Protein AF-A0A2K9P3V1-F1 (afdb_monomer_lite)

pLDDT: mean 85.88, std 11.38, range [47.0, 98.69]

Radius of gyration: 31.79 Å; chains: 1; bounding box: 67×39×93 Å

Foldseek 3Di:
DAAQEEEEELFFAVAAPRQADDAPNDTWLQLSVLLSVLLQVLQQPDADPDAPPHGGYHYDYLAPDSNDDQDNDPVSSLVSSLVVQQFFDQPPNDGAFRAEYEAETQAADPDDLADPWKAKAKEWEQDDAPPDPSLLQQLLQQLLRVLLRVLLCVQAPGHATLQRYAYDHPFSYDRPCRYRYYMYMNGMHCRYPVSVVQSVDSVSSSSSSSSSSVSVSVSVSVVSVVVVRPPVSSDRDHSVNSVVVVVVVVVVVVVVVVVVVVVVVPFDFQFDPDPPPDQLQVQLVVVCVVVVVQDQPPDPPSTRRDTPVNSVVSLVCVVVQVVHPPRDHSVRDDDD

Secondary structure (DSSP, 8-state):
-EEEEEEEEE-S-SSGGG---EETTEEHHHHHHHHHHHHHHHHHT-B-SS-SSEEEEEEEES-SSTT--S-SSHHHHHHHHHHHHTPPEEETTEEE-EEEEEEEE---STTSS--S--SEEEEEE----TTS-HHHHHHHHHHHHHHHHHHHHHHSS-PEEEEEEEEES-SS--SSS-EEEEEEEE---TTSHHHHHHHHSHHHHHHHHHHHHHHHHHHHHTTGGGS---HHHHSPP-HHHHHHHHHHHHHHHHHHHHHHHHHHHHS-EE-SSSTTS-GGGHHHHHHHHHTTSSPPPSSTT----EEHHHHHHHHHHHHTTTT-TTS--TTT----

Structure (mmCIF, N/CA/C/O backbone):
data_AF-A0A2K9P3V1-F1
#
_entry.id   AF-A0A2K9P3V1-F1
#
loop_
_atom_site.group_PDB
_atom_site.id
_atom_site.type_symbol
_atom_site.label_atom_id
_atom_site.label_alt_id
_atom_site.label_comp_id
_atom_site.label_asym_id
_atom_site.label_entity_id
_atom_site.label_seq_id
_atom_site.pdbx_PDB_ins_code
_atom_site.Cartn_x
_atom_site.Cartn_y
_atom_site.Cartn_z
_atom_site.occupancy
_atom_site.B_iso_or_equiv
_atom_site.auth_seq_id
_atom_site.auth_comp_id
_atom_site.auth_asym_id
_atom_site.auth_atom_id
_atom_site.pdbx_PDB_model_num
ATOM 1 N N . MET A 1 1 ? -29.050 -0.558 10.052 1.00 66.50 1 MET A N 1
ATOM 2 C CA . MET A 1 1 ? -27.667 -0.725 9.565 1.00 66.50 1 MET A CA 1
ATOM 3 C C . MET A 1 1 ? -26.756 -0.172 10.636 1.00 66.50 1 MET A C 1
ATOM 5 O O . MET A 1 1 ? -27.120 0.833 11.237 1.00 66.50 1 MET A O 1
ATOM 9 N N . SER A 1 2 ? -25.680 -0.881 10.955 1.00 81.12 2 SER A N 1
ATOM 10 C CA . SER A 1 2 ? -24.746 -0.494 12.016 1.00 81.12 2 SER A CA 1
ATOM 11 C C . SER A 1 2 ? -23.691 0.485 11.500 1.00 81.12 2 SER A C 1
ATOM 13 O O . SER A 1 2 ? -23.526 0.668 10.295 1.00 81.12 2 SER A O 1
ATOM 15 N N . VAL A 1 3 ? -22.947 1.095 12.414 1.00 85.69 3 VAL A N 1
ATOM 16 C CA . VAL A 1 3 ? -21.778 1.920 12.091 1.00 85.69 3 VAL A CA 1
ATOM 17 C C . VAL A 1 3 ? -20.529 1.035 12.094 1.00 85.69 3 VAL A C 1
ATOM 19 O O . VAL A 1 3 ? -20.372 0.187 12.974 1.00 85.69 3 VAL A O 1
ATOM 22 N N . CYS A 1 4 ? -19.654 1.188 11.098 1.00 87.31 4 CYS A N 1
ATOM 23 C CA . CYS A 1 4 ? -18.364 0.501 11.071 1.00 87.31 4 CYS A CA 1
ATOM 24 C C . CYS A 1 4 ? -17.321 1.335 11.822 1.00 87.31 4 CYS A C 1
ATOM 26 O O . CYS A 1 4 ? -16.846 2.349 11.312 1.00 87.31 4 CYS A O 1
ATOM 28 N N . ARG A 1 5 ? -16.947 0.902 13.029 1.00 88.38 5 ARG A N 1
ATOM 29 C CA . ARG A 1 5 ? -16.002 1.637 13.882 1.00 88.38 5 ARG A CA 1
ATOM 30 C C . ARG A 1 5 ? -14.553 1.266 13.585 1.00 88.38 5 ARG A C 1
ATOM 32 O O . ARG A 1 5 ? -14.208 0.081 13.586 1.00 88.38 5 ARG A O 1
ATOM 39 N N . VAL A 1 6 ? -13.701 2.265 13.368 1.00 91.19 6 VAL A N 1
ATOM 40 C CA . VAL A 1 6 ? -12.286 2.073 13.005 1.00 91.19 6 VAL A CA 1
ATOM 41 C C . VAL A 1 6 ? -11.389 2.829 13.977 1.00 91.19 6 VAL A C 1
ATOM 43 O O . VAL A 1 6 ? -11.465 4.051 14.081 1.00 91.19 6 VAL A O 1
ATOM 46 N N . TYR A 1 7 ? -10.510 2.108 14.666 1.00 91.75 7 TYR A N 1
ATOM 47 C CA . TYR A 1 7 ? -9.455 2.704 15.477 1.00 91.75 7 TYR A CA 1
ATOM 48 C C . TYR A 1 7 ? -8.215 2.923 14.612 1.00 91.75 7 TYR A C 1
ATOM 50 O O . TYR A 1 7 ? -7.615 1.964 14.125 1.00 91.75 7 TYR A O 1
ATOM 58 N N . ILE A 1 8 ? -7.834 4.179 14.408 1.00 94.81 8 ILE A N 1
ATOM 59 C CA . ILE A 1 8 ? -6.711 4.575 13.564 1.00 94.81 8 ILE A CA 1
ATOM 60 C C . ILE A 1 8 ? -5.580 5.059 14.468 1.00 94.81 8 ILE A C 1
ATOM 62 O O . ILE A 1 8 ? -5.691 6.075 15.151 1.00 94.81 8 ILE A O 1
ATOM 66 N N . ASP A 1 9 ? -4.465 4.343 14.461 1.00 94.00 9 ASP A N 1
ATOM 67 C CA . ASP A 1 9 ? -3.297 4.635 15.281 1.00 94.00 9 ASP A CA 1
ATOM 68 C C . ASP A 1 9 ? -2.173 5.242 14.430 1.00 94.00 9 ASP A C 1
ATOM 70 O O . ASP A 1 9 ? -1.386 4.506 13.823 1.00 94.00 9 ASP A O 1
ATOM 74 N N . PRO A 1 10 ? -2.058 6.583 14.357 1.00 95.75 10 PRO A N 1
ATOM 75 C CA . PRO A 1 10 ? -0.865 7.211 13.817 1.00 95.75 10 PRO A CA 1
ATOM 76 C C . PRO A 1 10 ? 0.321 6.894 14.727 1.00 95.75 10 PRO A C 1
ATOM 78 O O . PRO A 1 10 ? 0.503 7.536 15.774 1.00 95.75 10 PRO A O 1
ATOM 81 N N . LEU A 1 11 ? 1.128 5.915 14.310 1.00 93.31 11 LEU A N 1
ATOM 82 C CA . LEU A 1 11 ? 2.229 5.370 15.095 1.00 93.31 11 LEU A CA 1
ATOM 83 C C . LEU A 1 11 ? 3.222 6.470 15.470 1.00 93.31 11 LEU A C 1
ATOM 85 O O . LEU A 1 11 ? 3.364 7.464 14.748 1.00 93.31 11 LEU A O 1
ATOM 89 N N . ARG A 1 12 ? 3.941 6.240 16.574 1.00 93.06 12 ARG A N 1
ATOM 90 C CA . ARG A 1 12 ? 4.840 7.204 17.234 1.00 93.06 12 ARG A CA 1
ATOM 91 C C . ARG A 1 12 ? 4.102 8.353 17.920 1.00 93.06 12 ARG A C 1
ATOM 93 O O . ARG A 1 12 ? 2.956 8.678 17.604 1.00 93.06 12 ARG A O 1
ATOM 100 N N . ASP A 1 13 ? 4.765 8.944 18.902 1.00 94.81 13 ASP A N 1
ATOM 101 C CA . ASP A 1 13 ? 4.329 10.165 19.581 1.00 94.81 13 ASP A CA 1
ATOM 102 C C . ASP A 1 13 ? 4.964 11.398 18.951 1.00 94.81 13 ASP A C 1
ATOM 104 O O . ASP A 1 13 ? 5.930 11.299 18.195 1.00 94.81 13 ASP A O 1
ATOM 108 N N . TYR A 1 14 ? 4.438 12.576 19.279 1.00 95.56 14 TYR A N 1
ATOM 109 C CA . TYR A 1 14 ? 5.081 13.822 18.884 1.00 95.56 14 TYR A CA 1
ATOM 110 C C . TYR A 1 14 ? 6.487 13.978 19.493 1.00 95.56 14 TYR A C 1
ATOM 112 O O . TYR A 1 14 ? 7.423 14.385 18.795 1.00 95.56 14 TYR A O 1
ATOM 120 N N . SER A 1 15 ? 6.624 13.640 20.780 1.00 94.00 15 SER A N 1
ATOM 121 C CA . SER A 1 15 ? 7.844 13.747 21.592 1.00 94.00 15 SER A CA 1
ATOM 122 C C . SER A 1 15 ? 8.133 12.472 22.399 1.00 94.00 15 SER A C 1
ATOM 124 O O . SER A 1 15 ? 7.418 11.476 22.305 1.00 94.00 15 SER A O 1
ATOM 126 N N . GLY A 1 16 ? 9.220 12.502 23.174 1.00 92.50 16 GLY A N 1
ATOM 127 C CA . GLY A 1 16 ? 9.628 11.417 24.061 1.00 92.50 16 GLY A CA 1
ATOM 128 C C . GLY A 1 16 ? 10.351 10.268 23.372 1.00 92.50 16 GLY A C 1
ATOM 129 O O . GLY A 1 16 ? 10.777 10.354 22.218 1.00 92.50 16 GLY A O 1
ATOM 130 N N . ASN A 1 17 ? 10.493 9.158 24.093 1.00 91.88 17 ASN A N 1
ATOM 131 C CA . ASN A 1 17 ? 11.255 7.997 23.622 1.00 91.88 17 ASN A CA 1
ATOM 132 C C . ASN A 1 17 ? 10.563 7.234 22.480 1.00 91.88 17 ASN A C 1
ATOM 134 O O . ASN A 1 17 ? 11.157 6.336 21.889 1.00 91.88 17 ASN A O 1
ATOM 138 N N . ASN A 1 18 ? 9.321 7.598 22.154 1.00 90.12 18 ASN A N 1
ATOM 139 C CA . ASN A 1 18 ? 8.554 7.054 21.039 1.00 90.12 18 ASN A CA 1
ATOM 140 C C . ASN A 1 18 ? 8.400 8.059 19.880 1.00 90.12 18 ASN A C 1
ATOM 142 O O . ASN A 1 18 ? 7.526 7.878 19.037 1.00 90.12 18 ASN A O 1
ATOM 146 N N . ALA A 1 19 ? 9.233 9.106 19.807 1.00 86.62 19 ALA A N 1
ATOM 147 C CA . ALA A 1 19 ? 9.143 10.168 18.796 1.00 86.62 19 ALA A CA 1
ATOM 148 C C . ALA A 1 19 ? 9.551 9.765 17.360 1.00 86.62 19 ALA A C 1
ATOM 150 O O . ALA A 1 19 ? 9.746 10.634 16.518 1.00 86.62 19 ALA A O 1
ATOM 151 N N . GLY A 1 20 ? 9.672 8.470 17.054 1.00 90.00 20 GLY A N 1
ATOM 152 C CA . GLY A 1 20 ? 10.002 7.981 15.713 1.00 90.00 20 GLY A CA 1
ATOM 153 C C . GLY A 1 20 ? 11.344 8.476 15.170 1.00 90.00 20 GLY A C 1
ATOM 154 O O . GLY A 1 20 ? 12.148 9.095 15.869 1.00 90.00 20 GLY A O 1
ATOM 155 N N . ALA A 1 21 ? 11.608 8.172 13.904 1.00 92.31 21 ALA A N 1
ATOM 156 C CA . ALA A 1 21 ? 12.815 8.608 13.217 1.00 92.31 21 ALA A CA 1
ATOM 157 C C . ALA A 1 21 ? 12.582 9.856 12.343 1.00 92.31 21 ALA A C 1
ATOM 159 O O . ALA A 1 21 ? 11.455 10.268 12.069 1.00 92.31 21 ALA A O 1
ATOM 160 N N . SER A 1 22 ? 13.668 10.508 11.926 1.00 93.31 22 SER A N 1
ATOM 161 C CA . SER A 1 22 ? 13.620 11.721 11.103 1.00 93.31 22 SER A CA 1
ATOM 162 C C . SER A 1 22 ? 14.718 11.704 10.048 1.00 93.31 22 SER A C 1
ATOM 164 O O . SER A 1 22 ? 15.893 11.569 10.380 1.00 93.31 22 SER A O 1
ATOM 166 N N . TYR A 1 23 ? 14.337 11.871 8.783 1.00 93.31 23 TYR A N 1
ATOM 167 C CA . TYR A 1 23 ? 15.241 11.827 7.631 1.00 93.31 23 TYR A CA 1
ATOM 168 C C . TYR A 1 23 ? 14.786 12.814 6.564 1.00 93.31 23 TYR A C 1
ATOM 170 O O . TYR A 1 23 ? 13.593 13.013 6.376 1.00 93.31 23 TYR A O 1
ATOM 178 N N . PHE A 1 24 ? 15.727 13.445 5.857 1.00 91.94 24 PHE A N 1
ATOM 179 C CA . PHE A 1 24 ? 15.428 14.393 4.770 1.00 91.94 24 PHE A CA 1
ATOM 180 C C . PHE A 1 24 ? 14.434 15.516 5.147 1.00 91.94 24 PHE A C 1
ATOM 182 O O . PHE A 1 24 ? 13.688 15.998 4.302 1.00 91.94 24 PHE A O 1
ATOM 189 N N . GLY A 1 25 ? 14.396 15.926 6.422 1.00 88.06 25 GLY A N 1
ATOM 190 C CA . GLY A 1 25 ? 13.432 16.917 6.924 1.00 88.06 25 GLY A CA 1
ATOM 191 C C . GLY A 1 25 ? 12.007 16.383 7.135 1.00 88.06 25 GLY A C 1
ATOM 192 O O . GLY A 1 25 ? 11.118 17.148 7.496 1.00 88.06 25 GLY A O 1
ATOM 193 N N . VAL A 1 26 ? 11.794 15.080 6.948 1.00 92.00 26 VAL A N 1
ATOM 194 C CA . VAL A 1 26 ? 10.543 14.361 7.195 1.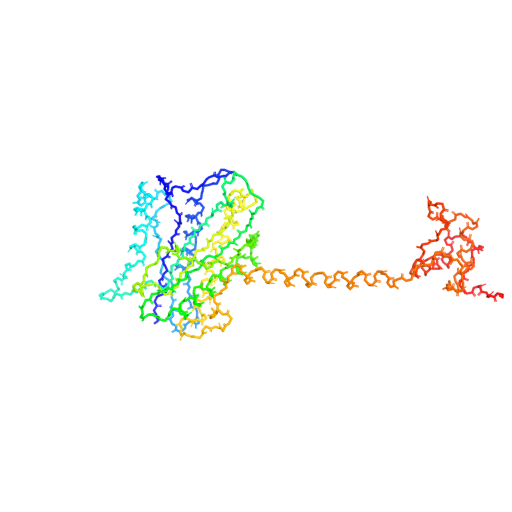00 92.00 26 VAL A CA 1
ATOM 195 C C . VAL A 1 26 ? 10.630 13.655 8.546 1.00 92.00 26 VAL A C 1
ATOM 197 O O . VAL A 1 26 ? 11.579 12.913 8.803 1.00 92.00 26 VAL A O 1
ATOM 200 N N . ARG A 1 27 ? 9.634 13.877 9.408 1.00 94.75 27 ARG A N 1
ATOM 201 C CA . ARG A 1 27 ? 9.516 13.229 10.721 1.00 94.75 27 ARG A CA 1
ATOM 202 C C . ARG A 1 27 ? 8.464 12.122 10.662 1.00 94.75 27 ARG A C 1
ATOM 204 O O . ARG A 1 27 ? 7.346 12.381 10.215 1.00 94.75 27 ARG A O 1
ATOM 211 N N . GLU A 1 28 ? 8.811 10.915 11.105 1.00 95.25 28 GLU A N 1
ATOM 212 C CA . GLU A 1 28 ? 7.939 9.728 11.074 1.00 95.25 28 GLU A CA 1
ATOM 213 C C . GLU A 1 28 ? 6.576 10.012 11.717 1.00 95.25 28 GLU A C 1
ATOM 215 O O . GLU A 1 28 ? 5.528 9.834 11.104 1.00 95.25 28 GLU A O 1
ATOM 220 N N . GLN A 1 29 ? 6.592 10.543 12.937 1.00 95.38 29 GLN A N 1
ATOM 221 C CA . GLN A 1 29 ? 5.404 10.858 13.719 1.00 95.38 29 GLN A CA 1
ATOM 222 C C . GLN A 1 29 ? 4.488 11.895 13.062 1.00 95.38 29 GLN A C 1
ATOM 224 O O . GLN A 1 29 ? 3.277 11.849 13.287 1.00 95.38 29 GLN A O 1
ATOM 229 N N . ASP A 1 30 ? 5.029 12.814 12.259 1.00 96.81 30 ASP A N 1
ATOM 230 C CA . ASP A 1 30 ? 4.220 13.805 11.548 1.00 96.81 30 ASP A CA 1
ATOM 231 C C . ASP A 1 30 ? 3.539 13.165 10.346 1.00 96.81 30 ASP A C 1
ATOM 233 O O . ASP A 1 30 ? 2.335 13.324 10.161 1.00 96.81 30 ASP A O 1
ATOM 237 N N . MET A 1 31 ? 4.299 12.418 9.536 1.00 97.12 31 MET A N 1
ATOM 238 C CA . MET A 1 31 ? 3.758 11.773 8.338 1.00 97.12 31 MET A CA 1
ATOM 239 C C . MET A 1 31 ? 2.691 10.752 8.703 1.00 97.12 31 MET A C 1
ATOM 241 O O . MET A 1 31 ? 1.621 10.750 8.093 1.00 97.12 31 MET A O 1
ATOM 245 N N . ASN A 1 32 ? 2.944 9.958 9.746 1.00 97.38 32 ASN A N 1
ATOM 246 C CA . ASN A 1 32 ? 1.973 9.011 10.277 1.00 97.38 32 ASN A CA 1
ATOM 247 C C . ASN A 1 32 ? 0.676 9.710 10.679 1.00 97.38 32 ASN A C 1
ATOM 249 O O . ASN A 1 32 ? -0.405 9.221 10.364 1.00 97.38 32 ASN A O 1
ATOM 253 N N . TRP A 1 33 ? 0.776 10.870 11.339 1.00 98.00 33 TRP A N 1
ATOM 254 C CA . TRP A 1 33 ? -0.400 11.642 11.722 1.00 98.00 33 TRP A CA 1
ATOM 255 C C . TRP A 1 33 ? -1.140 12.187 10.501 1.00 98.00 33 TRP A C 1
ATOM 257 O O . TRP A 1 33 ? -2.351 12.021 10.416 1.00 98.00 33 TRP A O 1
ATOM 267 N N . PHE A 1 34 ? -0.446 12.812 9.543 1.00 98.25 34 PHE A N 1
ATOM 268 C CA . PHE A 1 34 ? -1.110 13.432 8.389 1.00 98.25 34 PHE A CA 1
ATOM 269 C C . PHE A 1 34 ? -1.854 12.407 7.541 1.00 98.25 34 PHE A C 1
ATOM 271 O O . PHE A 1 34 ? -2.991 12.656 7.145 1.00 98.25 34 PHE A O 1
ATOM 278 N N . VAL A 1 35 ? -1.235 11.250 7.306 1.00 98.62 35 VAL A N 1
ATOM 279 C CA . VAL A 1 35 ? -1.877 10.152 6.581 1.00 98.62 35 VAL A CA 1
ATOM 280 C C . VAL A 1 35 ? -3.070 9.617 7.373 1.00 98.62 35 VAL A C 1
ATOM 282 O O . VAL A 1 35 ? -4.164 9.544 6.826 1.00 98.62 35 VAL A O 1
ATOM 285 N N . ALA A 1 36 ? -2.906 9.312 8.664 1.00 98.50 36 ALA A N 1
ATOM 286 C CA . ALA A 1 36 ? -3.994 8.801 9.500 1.00 98.50 36 ALA A CA 1
ATOM 287 C C . ALA A 1 36 ? -5.184 9.763 9.592 1.00 98.50 36 ALA A C 1
ATOM 289 O O . ALA A 1 36 ? -6.331 9.338 9.480 1.00 98.50 36 ALA A O 1
ATOM 290 N N . LYS A 1 37 ? -4.918 11.060 9.769 1.00 98.56 37 LYS A N 1
ATOM 291 C CA . LYS A 1 37 ? -5.960 12.081 9.865 1.00 98.56 37 LYS A CA 1
ATOM 292 C C . LYS A 1 37 ? -6.739 12.202 8.561 1.00 98.56 37 LYS A C 1
ATOM 294 O O . LYS A 1 37 ? -7.959 12.293 8.595 1.00 98.56 37 LYS A O 1
ATOM 299 N N . ARG A 1 38 ? -6.051 12.134 7.418 1.00 98.50 38 ARG A N 1
ATOM 300 C CA . ARG A 1 38 ? -6.708 12.127 6.110 1.00 98.50 38 ARG A CA 1
ATOM 301 C C . ARG A 1 38 ? -7.540 10.860 5.894 1.00 98.50 38 ARG A C 1
ATOM 303 O O . ARG A 1 38 ? -8.674 10.974 5.451 1.00 98.50 38 ARG A O 1
ATOM 310 N N . VAL A 1 39 ? -7.030 9.679 6.263 1.00 98.69 39 VAL A N 1
ATOM 311 C CA . VAL A 1 39 ? -7.813 8.426 6.230 1.00 98.69 39 VAL A CA 1
ATOM 312 C C . VAL A 1 39 ? -9.083 8.560 7.076 1.00 98.69 39 VAL A C 1
ATOM 314 O O . VAL A 1 39 ? -10.163 8.218 6.604 1.00 98.69 39 VAL A O 1
ATOM 317 N N . SER A 1 40 ? -8.958 9.081 8.301 1.00 98.25 40 SER A N 1
ATOM 318 C CA . SER A 1 40 ? -10.075 9.333 9.221 1.00 98.25 40 SER A CA 1
ATOM 319 C C . SER A 1 40 ? -11.129 10.247 8.591 1.00 98.25 40 SER A C 1
ATOM 321 O O . SER A 1 40 ? -12.281 9.845 8.458 1.00 98.25 40 SER A O 1
ATOM 323 N N . GLU A 1 41 ? -10.719 11.415 8.088 1.00 98.06 41 GLU A N 1
ATOM 324 C CA . GLU A 1 41 ? -11.614 12.370 7.422 1.00 98.06 41 GLU A CA 1
ATOM 325 C C . GLU A 1 41 ? -12.308 11.769 6.190 1.00 98.06 41 GLU A C 1
ATOM 327 O O . GLU A 1 41 ? -13.496 12.011 5.968 1.00 98.06 41 GLU A O 1
ATOM 332 N N . THR A 1 42 ? -11.595 10.990 5.375 1.00 98.25 42 THR A N 1
ATOM 333 C CA . THR A 1 42 ? -12.167 10.369 4.173 1.00 98.25 42 THR A CA 1
ATOM 334 C C . THR A 1 42 ? -13.173 9.270 4.533 1.00 98.25 42 THR A C 1
ATOM 336 O O . THR A 1 42 ? -14.236 9.200 3.915 1.00 98.25 42 THR A O 1
ATOM 339 N N . LEU A 1 43 ? -12.898 8.455 5.556 1.00 97.38 43 LEU A N 1
ATOM 340 C CA . LEU A 1 43 ? -13.825 7.425 6.035 1.00 97.38 43 LEU A CA 1
ATOM 341 C C . LEU A 1 43 ? -15.059 8.019 6.726 1.00 97.38 43 LEU A C 1
ATOM 343 O O . LEU A 1 43 ? -16.168 7.598 6.411 1.00 97.38 43 LEU A O 1
ATOM 347 N N . ASP A 1 44 ? -14.909 9.013 7.604 1.00 95.88 44 ASP A N 1
ATOM 348 C CA . ASP A 1 44 ? -16.044 9.634 8.313 1.00 95.88 44 ASP A CA 1
ATOM 349 C C . ASP A 1 44 ? -17.046 10.300 7.352 1.00 95.88 44 ASP A C 1
ATOM 351 O O . ASP A 1 44 ? -18.239 10.385 7.643 1.00 95.88 44 ASP A O 1
ATOM 355 N N . ASN A 1 45 ? -16.580 10.742 6.180 1.00 95.81 45 ASN A N 1
ATOM 356 C CA . ASN A 1 45 ? -17.430 11.288 5.119 1.00 95.81 45 ASN A CA 1
ATOM 357 C C . ASN A 1 45 ? -17.954 10.221 4.138 1.00 95.81 45 ASN A C 1
ATOM 359 O O . ASN A 1 45 ? -18.735 10.540 3.236 1.00 95.81 45 ASN A O 1
ATOM 363 N N . TYR A 1 46 ? -17.539 8.962 4.280 1.00 94.44 46 TYR A N 1
ATOM 364 C CA . TYR A 1 46 ? -17.946 7.886 3.389 1.00 94.44 46 TYR A CA 1
ATOM 365 C C . TYR A 1 46 ? -19.339 7.362 3.751 1.00 94.44 46 TYR A C 1
ATOM 367 O O . TYR A 1 46 ? -19.638 7.024 4.897 1.00 94.44 46 TYR A O 1
ATOM 375 N N . THR A 1 47 ? -20.191 7.237 2.734 1.00 87.88 47 THR A N 1
ATOM 376 C CA . THR A 1 47 ? -21.530 6.653 2.860 1.00 87.88 47 THR A CA 1
ATOM 377 C C . THR A 1 47 ? -21.606 5.375 2.043 1.00 87.88 47 THR A C 1
ATOM 379 O O . THR A 1 47 ? -21.363 5.383 0.835 1.00 87.88 47 THR A O 1
ATOM 382 N N . PHE A 1 48 ? -21.985 4.275 2.690 1.00 86.62 48 PHE A N 1
ATOM 383 C CA . PHE A 1 48 ? -22.218 3.021 1.987 1.00 86.62 48 PHE A CA 1
ATOM 384 C C . PHE A 1 48 ? -23.528 3.098 1.206 1.00 86.62 48 PHE A C 1
ATOM 386 O O . PHE A 1 48 ? -24.598 3.279 1.782 1.00 86.62 48 PHE A O 1
ATOM 393 N N . MET A 1 49 ? -23.447 2.926 -0.113 1.00 79.00 49 MET A N 1
ATOM 394 C CA . MET A 1 49 ? -24.633 2.962 -0.975 1.00 79.00 49 MET A CA 1
ATOM 395 C C . MET A 1 49 ? -25.330 1.601 -1.078 1.00 79.00 49 MET A C 1
ATOM 397 O O . MET A 1 49 ? -26.546 1.556 -1.244 1.00 79.00 49 MET A O 1
ATOM 401 N N . ASN A 1 50 ? -24.569 0.503 -0.981 1.00 73.44 50 ASN A N 1
ATOM 402 C CA . ASN A 1 50 ? -25.055 -0.852 -1.268 1.00 73.44 50 ASN A CA 1
ATOM 403 C C . ASN A 1 50 ? -24.796 -1.872 -0.143 1.00 73.44 50 ASN A C 1
ATOM 405 O O . ASN A 1 50 ? -25.250 -3.012 -0.256 1.00 73.44 50 ASN A O 1
ATOM 409 N N . SER A 1 51 ? -24.096 -1.491 0.932 1.00 76.75 51 SER A N 1
ATOM 410 C CA . SER A 1 51 ? -23.810 -2.412 2.036 1.00 76.75 51 SER A CA 1
ATOM 411 C C . SER A 1 51 ? -25.094 -2.782 2.775 1.00 76.75 51 SER A C 1
ATOM 413 O O . SER A 1 51 ? -25.906 -1.925 3.121 1.00 76.75 51 SER A O 1
ATOM 415 N N . GLN A 1 52 ? -25.276 -4.075 3.054 1.00 74.38 52 GLN A N 1
ATOM 416 C CA . GLN A 1 52 ? -26.416 -4.558 3.843 1.00 74.38 52 GLN A CA 1
ATOM 417 C C . GLN A 1 52 ? -26.163 -4.511 5.356 1.00 74.38 52 GLN A C 1
ATOM 419 O O . GLN A 1 52 ? -27.096 -4.664 6.147 1.00 74.38 52 GLN A O 1
ATOM 424 N N . LYS A 1 53 ? -24.908 -4.296 5.768 1.00 79.75 53 LYS A N 1
ATOM 425 C CA . LYS A 1 53 ? -24.469 -4.381 7.165 1.00 79.75 53 LYS A CA 1
ATOM 426 C C . LYS A 1 53 ? -24.201 -3.005 7.758 1.00 79.75 53 LYS A C 1
ATOM 428 O O . LYS A 1 53 ? -24.751 -2.680 8.814 1.00 79.75 53 LYS A O 1
ATOM 433 N N . TYR A 1 54 ? -23.425 -2.183 7.055 1.00 85.50 54 TYR A N 1
ATOM 434 C CA . TYR A 1 54 ? -22.975 -0.884 7.546 1.00 85.50 54 TYR A CA 1
ATOM 435 C C . TYR A 1 54 ? -23.544 0.271 6.725 1.00 85.50 54 TYR A C 1
ATOM 437 O O . TYR A 1 54 ? -23.657 0.168 5.512 1.00 85.50 54 TYR A O 1
ATOM 445 N N . SER A 1 55 ? -23.902 1.377 7.378 1.00 87.69 55 SER A N 1
ATOM 446 C CA . SER A 1 55 ? -24.374 2.595 6.691 1.00 87.69 55 SER A CA 1
ATOM 447 C C . SER A 1 55 ? -23.298 3.671 6.559 1.00 87.69 55 SER A C 1
ATOM 449 O O . SER A 1 55 ? -23.313 4.452 5.610 1.00 87.69 55 SER A O 1
ATOM 451 N N . SER A 1 56 ? -22.358 3.710 7.500 1.00 90.94 56 SER A N 1
ATOM 452 C CA . SER A 1 56 ? -21.293 4.710 7.576 1.00 90.94 56 SER A CA 1
ATOM 453 C C . SER A 1 56 ? -20.107 4.175 8.376 1.00 90.94 56 SER A C 1
ATOM 455 O O . SER A 1 56 ? -20.188 3.105 8.995 1.00 90.94 56 SER A O 1
ATOM 457 N N . PHE A 1 57 ? -19.023 4.944 8.384 1.00 92.62 57 PHE A N 1
ATOM 458 C CA . PHE A 1 57 ? -17.919 4.768 9.317 1.00 92.62 57 PHE A CA 1
ATOM 459 C C . PHE A 1 57 ? -18.029 5.717 10.511 1.00 92.62 57 PHE A C 1
ATOM 461 O O . PHE A 1 57 ? -18.711 6.737 10.451 1.00 92.62 57 PHE A O 1
ATOM 468 N N . GLU A 1 58 ? -17.337 5.355 11.586 1.00 91.56 58 GLU A N 1
ATOM 469 C CA . GLU A 1 58 ? -16.996 6.245 12.695 1.00 91.56 58 GLU A CA 1
ATOM 470 C C . GLU A 1 58 ? -15.555 5.940 13.098 1.00 91.56 58 GLU A C 1
ATOM 472 O O . GLU A 1 58 ? -15.224 4.809 13.482 1.00 91.56 58 GLU A O 1
ATOM 477 N N . THR A 1 59 ? -14.673 6.921 12.938 1.00 93.50 59 THR A N 1
ATOM 478 C CA . THR A 1 59 ? -13.243 6.744 13.183 1.00 93.50 59 THR A CA 1
ATOM 479 C C . THR A 1 59 ? -12.810 7.344 14.515 1.00 93.50 59 THR A C 1
ATOM 481 O O . THR A 1 59 ? -13.350 8.338 14.996 1.00 93.50 59 THR A O 1
ATOM 484 N N . HIS A 1 60 ? -11.799 6.731 15.124 1.00 91.69 60 HIS A N 1
ATOM 485 C CA . HIS A 1 60 ? -11.158 7.251 16.323 1.00 91.69 60 HIS A CA 1
ATOM 486 C C . HIS A 1 60 ? -9.648 7.244 16.134 1.00 91.69 60 HIS A C 1
ATOM 488 O O . HIS A 1 60 ? -9.044 6.194 15.920 1.00 91.69 60 HIS A O 1
ATOM 494 N N . LEU A 1 61 ? -9.042 8.426 16.209 1.00 94.19 61 LEU A N 1
ATOM 495 C CA . LEU A 1 61 ? -7.595 8.574 16.164 1.00 94.19 61 LEU A CA 1
ATOM 496 C C . LEU A 1 61 ? -7.003 8.340 17.550 1.00 94.19 61 LEU A C 1
ATOM 498 O O . LEU A 1 61 ? -7.433 8.960 18.519 1.00 94.19 61 LEU A O 1
ATOM 502 N N . SER A 1 62 ? -5.947 7.529 17.626 1.00 92.50 62 SER A N 1
ATOM 503 C CA . SER A 1 62 ? -5.205 7.358 18.876 1.00 92.50 62 SER A CA 1
ATOM 504 C C . SER A 1 62 ? -4.588 8.676 19.346 1.00 92.50 62 SER A C 1
ATOM 506 O O . SER A 1 62 ? -4.440 8.874 20.539 1.00 92.50 62 SER A O 1
ATOM 508 N N . ARG A 1 63 ? -4.249 9.610 18.446 1.00 93.19 63 ARG A N 1
ATOM 509 C CA . ARG A 1 63 ? -3.731 10.947 18.782 1.00 93.19 63 ARG A CA 1
ATOM 510 C C . ARG A 1 63 ? -4.729 12.034 18.407 1.00 93.19 63 ARG A C 1
ATOM 512 O O . ARG A 1 63 ? -5.103 12.145 17.242 1.00 93.19 63 ARG A O 1
ATOM 519 N N . GLU A 1 64 ? -5.070 12.886 19.368 1.00 90.56 64 GLU A N 1
ATOM 520 C CA . GLU A 1 64 ? -6.034 13.979 19.196 1.00 90.56 64 GLU A CA 1
ATOM 521 C C . GLU A 1 64 ? -5.487 15.072 18.265 1.00 90.56 64 GLU A C 1
ATOM 523 O O . GLU A 1 64 ? -6.221 15.630 17.450 1.00 90.56 64 GLU A O 1
ATOM 528 N N . THR A 1 65 ? -4.184 15.362 18.342 1.00 96.06 65 THR A N 1
ATOM 529 C CA . THR A 1 65 ? -3.491 16.287 17.436 1.00 96.06 65 THR A CA 1
ATOM 530 C C . THR A 1 65 ? -2.128 15.741 17.019 1.00 96.06 65 THR A C 1
ATOM 532 O O . THR A 1 65 ? -1.638 14.742 17.557 1.00 96.06 65 THR A O 1
ATOM 535 N N . LYS A 1 66 ? -1.478 16.396 16.046 1.00 95.69 66 LYS A N 1
ATOM 536 C CA . LYS A 1 66 ? -0.126 15.999 15.625 1.00 95.69 66 LYS A CA 1
ATOM 537 C C . LYS A 1 66 ? 0.900 16.175 16.745 1.00 95.69 66 LYS A C 1
ATOM 539 O O . LYS A 1 66 ? 1.895 15.459 16.753 1.00 95.69 66 LYS A O 1
ATOM 544 N N . GLU A 1 67 ? 0.633 17.079 17.690 1.00 96.81 67 GLU A N 1
ATOM 545 C CA . GLU A 1 67 ? 1.439 17.353 18.883 1.00 96.81 67 GLU A CA 1
ATOM 546 C C . GLU A 1 67 ? 1.131 16.449 20.087 1.00 96.81 67 GLU A C 1
ATOM 548 O O . GLU A 1 67 ? 1.789 16.585 21.119 1.00 96.81 67 GLU A O 1
ATOM 553 N N . THR A 1 68 ? 0.169 15.525 19.991 1.00 96.25 68 THR A N 1
ATOM 554 C CA . THR A 1 68 ? -0.123 14.597 21.090 1.00 96.25 68 THR A CA 1
ATOM 555 C C . THR A 1 68 ? 1.070 13.671 21.361 1.00 96.25 68 THR A C 1
ATOM 557 O O . THR A 1 68 ? 1.550 12.961 20.469 1.00 96.25 68 THR A O 1
ATOM 560 N N . THR A 1 69 ? 1.458 13.602 22.636 1.00 95.56 69 THR A N 1
ATOM 561 C CA . THR A 1 69 ? 2.348 12.584 23.207 1.00 95.56 69 THR A CA 1
ATOM 562 C C . THR A 1 69 ? 1.587 11.818 24.287 1.00 95.56 69 THR A C 1
ATOM 564 O O . THR A 1 69 ? 1.167 12.415 25.278 1.00 95.56 69 THR A O 1
ATOM 567 N N . LYS A 1 70 ? 1.398 10.504 24.111 1.00 93.19 70 LYS A N 1
ATOM 568 C CA . LYS A 1 70 ? 0.690 9.654 25.089 1.00 93.19 70 LYS A CA 1
ATOM 569 C C . LYS A 1 70 ? 1.494 9.439 26.365 1.00 93.19 70 LYS A C 1
ATOM 571 O O . LYS A 1 70 ? 0.930 9.409 27.453 1.00 93.19 70 LYS A O 1
ATOM 576 N N . SER A 1 71 ? 2.805 9.282 26.223 1.00 94.06 71 SER A N 1
ATOM 577 C CA . SER A 1 71 ? 3.755 9.207 27.326 1.00 94.06 71 SER A CA 1
ATOM 578 C C . SER A 1 71 ? 5.156 9.523 26.814 1.00 94.06 71 SER A C 1
ATOM 580 O O . SER A 1 71 ? 5.487 9.218 25.671 1.00 94.06 71 SER A O 1
ATOM 582 N N . GLU A 1 72 ? 5.994 10.098 27.674 1.00 93.75 72 GLU A N 1
ATOM 583 C CA . GLU A 1 72 ? 7.427 10.255 27.397 1.00 93.75 72 GLU A CA 1
ATOM 584 C C . GLU A 1 72 ? 8.162 8.898 27.422 1.00 93.75 72 GLU A C 1
ATOM 586 O O . GLU A 1 72 ? 9.205 8.735 26.783 1.00 93.75 72 GLU A O 1
ATOM 591 N N . ASP A 1 73 ? 7.602 7.903 28.124 1.00 94.06 73 ASP A N 1
ATOM 592 C CA . ASP A 1 73 ? 8.074 6.519 28.109 1.00 94.06 73 ASP A CA 1
ATOM 593 C C . ASP A 1 73 ? 7.463 5.726 26.944 1.00 94.06 73 ASP A C 1
ATOM 595 O O . ASP A 1 73 ? 6.250 5.731 26.720 1.00 94.06 73 ASP A O 1
ATOM 599 N N . MET A 1 74 ? 8.319 4.998 26.223 1.00 88.44 74 MET A N 1
ATOM 600 C CA . MET A 1 74 ? 7.925 4.250 25.030 1.00 88.44 74 MET A CA 1
ATOM 601 C C . MET A 1 74 ? 6.919 3.140 25.344 1.00 88.44 74 MET A C 1
ATOM 603 O O . MET A 1 74 ? 5.928 2.991 24.632 1.00 88.44 74 MET A O 1
ATOM 607 N N . TRP A 1 75 ? 7.158 2.357 26.396 1.00 89.00 75 TRP A N 1
ATOM 608 C CA . TRP A 1 75 ? 6.312 1.210 26.721 1.00 89.00 75 TRP A CA 1
ATOM 609 C C . TRP A 1 75 ? 4.959 1.653 27.254 1.00 89.00 75 TRP A C 1
ATOM 611 O O . TRP A 1 75 ? 3.934 1.085 26.877 1.00 89.00 75 TRP A O 1
ATOM 621 N N . GLU A 1 76 ? 4.945 2.696 28.076 1.00 91.56 76 GLU A N 1
ATOM 622 C CA . GLU A 1 76 ? 3.712 3.276 28.587 1.00 91.56 76 GLU A CA 1
ATOM 623 C C . GLU A 1 76 ? 2.863 3.879 27.464 1.00 91.56 76 GLU A C 1
ATOM 625 O O . GLU A 1 76 ? 1.653 3.666 27.438 1.00 91.56 76 GLU A O 1
ATOM 630 N N . SER A 1 77 ? 3.480 4.559 26.493 1.00 90.00 77 SER A N 1
ATOM 631 C CA . SER A 1 77 ? 2.758 5.074 25.325 1.00 90.00 77 SER A CA 1
ATOM 632 C C . SER A 1 77 ? 2.076 3.954 24.536 1.00 90.00 77 SER A C 1
ATOM 634 O O . SER A 1 77 ? 0.873 4.020 24.266 1.00 90.00 77 SER A O 1
ATOM 636 N N . LEU A 1 78 ? 2.820 2.888 24.218 1.00 85.62 78 LEU A N 1
ATOM 637 C CA . LEU A 1 78 ? 2.276 1.725 23.512 1.00 85.62 78 LEU A CA 1
ATOM 638 C C . LEU A 1 78 ? 1.144 1.062 24.312 1.00 85.62 78 LEU A C 1
ATOM 640 O O . LEU A 1 78 ? 0.114 0.703 23.741 1.00 85.62 78 LEU A O 1
ATOM 644 N N . ARG A 1 79 ? 1.294 0.956 25.639 1.00 85.62 79 ARG A N 1
ATOM 645 C CA . ARG A 1 79 ? 0.273 0.402 26.538 1.00 85.62 79 ARG A CA 1
ATOM 646 C C . ARG A 1 79 ? -1.002 1.245 26.562 1.00 85.62 79 ARG A C 1
ATOM 648 O O . ARG A 1 79 ? -2.094 0.682 26.581 1.00 85.62 79 ARG A O 1
ATOM 655 N N . ILE A 1 80 ? -0.891 2.573 26.571 1.00 88.06 80 ILE A N 1
ATOM 656 C CA . ILE A 1 80 ? -2.054 3.472 26.540 1.00 88.06 80 ILE A CA 1
ATOM 657 C C . ILE A 1 80 ? -2.830 3.285 25.234 1.00 88.06 80 ILE A C 1
ATOM 659 O O . ILE A 1 80 ? -4.039 3.072 25.286 1.00 88.06 80 ILE A O 1
ATOM 663 N N . ARG A 1 81 ? -2.141 3.283 24.087 1.00 85.50 81 ARG A N 1
ATOM 664 C CA . ARG A 1 81 ? -2.765 3.116 22.761 1.00 85.50 81 ARG A CA 1
ATOM 665 C C . ARG A 1 81 ? -3.452 1.762 22.609 1.00 85.50 81 ARG A C 1
ATOM 667 O O . ARG A 1 81 ? -4.550 1.703 22.065 1.00 85.50 81 ARG A O 1
ATOM 674 N N . LEU A 1 82 ? -2.829 0.701 23.123 1.00 81.06 82 LEU A N 1
ATOM 675 C CA . LEU A 1 82 ? -3.429 -0.631 23.199 1.00 81.06 82 LEU A CA 1
ATOM 676 C C . LEU A 1 82 ? -4.701 -0.619 24.058 1.00 81.06 82 LEU A C 1
ATOM 678 O O . LEU A 1 82 ? -5.758 -1.075 23.638 1.00 81.06 82 LEU A O 1
ATOM 682 N N . ASN A 1 83 ? -4.628 -0.049 25.260 1.00 82.25 83 ASN A N 1
ATOM 683 C CA . ASN A 1 83 ? -5.788 0.012 26.145 1.00 82.25 83 ASN A CA 1
ATOM 684 C C . ASN A 1 83 ? -6.934 0.837 25.548 1.00 82.25 83 ASN A C 1
ATOM 686 O O . ASN A 1 83 ? -8.094 0.543 25.815 1.00 82.25 83 ASN A O 1
ATOM 690 N N . GLU A 1 84 ? -6.631 1.893 24.794 1.00 84.12 84 GLU A N 1
ATOM 691 C CA . GLU A 1 84 ? -7.625 2.714 24.099 1.00 84.12 84 GLU A CA 1
ATOM 692 C C . GLU A 1 84 ? -8.299 1.956 22.953 1.00 84.12 84 GLU A C 1
ATOM 694 O O . GLU A 1 84 ? -9.525 2.026 22.839 1.00 84.12 84 GLU A O 1
ATOM 699 N N . SER A 1 85 ? -7.535 1.188 22.171 1.00 79.75 85 SER A N 1
ATOM 700 C CA . SER A 1 85 ? -8.070 0.366 21.079 1.00 79.75 85 SER A CA 1
ATOM 701 C C . SER A 1 85 ? -8.963 -0.780 21.582 1.00 79.75 85 SER A C 1
ATOM 703 O O . SER A 1 85 ? -9.835 -1.254 20.861 1.00 79.75 85 SER A O 1
ATOM 705 N N . GLU A 1 86 ? -8.819 -1.189 22.845 1.00 75.19 86 GLU A N 1
ATOM 706 C CA . GLU A 1 86 ? -9.655 -2.211 23.491 1.00 75.19 86 GLU A CA 1
ATOM 707 C C . GLU A 1 86 ? -10.925 -1.674 24.177 1.00 75.19 86 GLU A C 1
ATOM 709 O O . GLU A 1 86 ? -11.742 -2.463 24.680 1.00 75.19 86 GLU A O 1
ATOM 714 N N . LYS A 1 87 ? -11.110 -0.352 24.272 1.00 72.38 87 LYS A N 1
ATOM 715 C CA . LYS A 1 87 ? -12.313 0.205 24.908 1.00 72.38 87 LYS A CA 1
ATOM 716 C C . LYS A 1 87 ? -13.522 -0.036 24.009 1.00 72.38 87 LYS A C 1
ATOM 718 O O . LYS A 1 87 ? -13.521 0.346 22.847 1.00 72.38 87 LYS A O 1
ATOM 723 N N . LEU A 1 88 ? -14.560 -0.652 24.575 1.00 64.88 88 LEU A N 1
ATOM 724 C CA . LEU A 1 88 ? -15.846 -0.783 23.899 1.00 64.88 88 LEU A CA 1
ATOM 725 C C . LEU A 1 88 ? -16.519 0.588 23.866 1.00 64.88 88 LEU A C 1
ATOM 727 O O . LEU A 1 88 ? -16.516 1.305 24.871 1.00 64.88 88 LEU A O 1
ATOM 731 N N . TRP A 1 89 ? -17.077 0.940 22.717 1.00 66.19 89 TRP A N 1
ATOM 732 C CA . TRP A 1 89 ? -17.846 2.161 22.559 1.00 66.19 89 TRP A CA 1
ATOM 733 C C . TRP A 1 89 ? -19.192 2.008 23.257 1.00 66.19 89 TRP A C 1
ATOM 735 O O . TRP A 1 89 ? -19.868 1.004 23.035 1.00 66.19 89 TRP A O 1
ATOM 745 N N . ASP A 1 90 ? -19.564 2.980 24.087 1.00 65.06 90 ASP A N 1
ATOM 746 C CA . ASP A 1 90 ? -20.873 3.028 24.739 1.00 65.06 90 ASP A CA 1
ATOM 747 C C . ASP A 1 90 ? -21.865 3.763 23.830 1.00 65.06 90 ASP A C 1
ATOM 749 O O . ASP A 1 90 ? -21.866 4.993 23.747 1.00 65.06 90 ASP A O 1
ATOM 753 N N . ASP A 1 91 ? -22.678 2.996 23.109 1.00 64.25 91 ASP A N 1
ATOM 754 C CA . ASP A 1 91 ? -23.719 3.504 22.217 1.00 64.25 91 ASP A CA 1
ATOM 755 C C . ASP A 1 91 ? -25.077 3.458 22.932 1.00 64.25 91 ASP A C 1
ATOM 757 O O . ASP A 1 91 ? -25.891 2.556 22.738 1.00 64.25 91 ASP A O 1
ATOM 761 N N . GLY A 1 92 ? -25.290 4.388 23.867 1.00 63.00 92 GLY A N 1
ATOM 762 C CA . GLY A 1 92 ? -26.545 4.468 24.623 1.00 63.00 92 GLY A CA 1
ATOM 763 C C . GLY A 1 92 ? -26.789 3.290 25.577 1.00 63.00 92 GLY A C 1
ATOM 764 O O . GLY A 1 92 ? -27.943 2.930 25.818 1.00 63.00 92 GLY A O 1
ATOM 765 N N . GLY A 1 93 ? -25.728 2.700 26.132 1.00 60.19 93 GLY A N 1
ATOM 766 C CA . GLY A 1 93 ? -25.754 1.558 27.049 1.00 60.19 93 GLY A CA 1
ATOM 767 C C . GLY A 1 93 ? -25.306 0.235 26.419 1.00 60.19 93 GLY A C 1
ATOM 768 O O . GLY A 1 93 ? -25.099 -0.737 27.152 1.00 60.19 93 GLY A O 1
ATOM 769 N N . GLU A 1 94 ? -25.144 0.174 25.093 1.00 62.56 94 GLU A N 1
ATOM 770 C CA . GLU A 1 94 ? -24.639 -1.001 24.377 1.00 62.56 94 GLU A CA 1
ATOM 771 C C . GLU A 1 94 ? -23.138 -0.860 24.099 1.00 62.56 94 GLU A C 1
ATOM 773 O O . GLU A 1 94 ? -22.688 0.083 23.452 1.00 62.56 94 GLU A O 1
ATOM 778 N N . GLN A 1 95 ? -22.349 -1.813 24.601 1.00 64.44 95 GLN A N 1
ATOM 779 C CA . GLN A 1 95 ? -20.901 -1.825 24.422 1.00 64.44 95 GLN A CA 1
ATOM 780 C C . GLN A 1 95 ? -20.520 -2.520 23.114 1.00 64.44 95 GLN A C 1
ATOM 782 O O . GLN A 1 95 ? -20.641 -3.740 22.999 1.00 64.44 95 GLN A O 1
ATOM 787 N N . THR A 1 96 ? -20.015 -1.759 22.145 1.00 67.25 96 THR A N 1
ATOM 788 C CA . THR A 1 96 ? -19.646 -2.283 20.820 1.00 67.25 96 THR A CA 1
ATOM 789 C C . THR A 1 96 ? -18.132 -2.233 20.571 1.00 67.25 96 THR A C 1
ATOM 791 O O . THR A 1 96 ? -17.479 -1.248 20.923 1.00 67.25 96 THR A O 1
ATOM 794 N N . PRO A 1 97 ? -17.539 -3.297 20.001 1.00 66.25 97 PRO A N 1
ATOM 795 C CA . PRO A 1 97 ? -16.116 -3.339 19.676 1.00 66.25 97 PRO A CA 1
ATOM 796 C C . PRO A 1 97 ? -15.757 -2.448 18.485 1.00 66.25 97 PRO A C 1
ATOM 798 O O . PRO A 1 97 ? -16.593 -2.178 17.619 1.00 66.25 97 PRO A O 1
ATOM 801 N N . TYR A 1 98 ? -14.482 -2.058 18.396 1.00 70.25 98 TYR A N 1
ATOM 802 C CA . TYR A 1 98 ? -13.948 -1.589 17.121 1.00 70.25 98 TYR A CA 1
ATOM 803 C C . TYR A 1 98 ? -13.929 -2.752 16.140 1.00 70.25 98 TYR A C 1
ATOM 805 O O . TYR A 1 98 ? -13.677 -3.906 16.485 1.00 70.25 98 TYR A O 1
ATOM 813 N N . TYR A 1 99 ? -14.180 -2.454 14.881 1.00 77.88 99 TYR A N 1
ATOM 814 C CA . TYR A 1 99 ? -14.174 -3.472 13.851 1.00 77.88 99 TYR A CA 1
ATOM 815 C C . TYR A 1 99 ? -12.784 -3.610 13.220 1.00 77.88 99 TYR A C 1
ATOM 817 O O . TYR A 1 99 ? -12.310 -4.720 12.989 1.00 77.88 99 TYR A O 1
ATOM 825 N N . ILE A 1 100 ? -12.087 -2.491 13.019 1.00 88.25 100 ILE A N 1
ATOM 826 C CA . ILE A 1 100 ? -10.739 -2.460 12.441 1.00 88.25 100 ILE A CA 1
ATOM 827 C C . ILE A 1 100 ? -9.803 -1.678 13.364 1.00 88.25 100 ILE A C 1
ATOM 829 O O . ILE A 1 100 ? -10.130 -0.567 13.778 1.00 88.25 100 ILE A O 1
ATOM 833 N N . TYR A 1 101 ? -8.625 -2.239 13.629 1.00 90.62 101 TYR A N 1
ATOM 834 C CA . TYR A 1 101 ? -7.438 -1.495 14.038 1.00 90.62 101 TYR A CA 1
ATOM 835 C C . TYR A 1 101 ? -6.569 -1.237 12.805 1.00 90.62 101 TYR A C 1
ATOM 837 O O . TYR A 1 101 ? -6.187 -2.177 12.099 1.00 90.62 101 TYR A O 1
ATOM 845 N N . LEU A 1 102 ? -6.240 0.032 12.575 1.00 93.88 102 LEU A N 1
ATOM 846 C CA . LEU A 1 102 ? -5.363 0.489 11.507 1.00 93.88 102 LEU A CA 1
ATOM 847 C C . LEU A 1 102 ? -4.186 1.276 12.089 1.00 93.88 102 LEU A C 1
ATOM 849 O O . LEU A 1 102 ? -4.328 2.445 12.436 1.00 93.88 102 LEU A O 1
ATOM 853 N N . GLY A 1 103 ? -3.006 0.668 12.138 1.00 94.19 103 GLY A N 1
ATOM 854 C CA . GLY A 1 103 ? -1.758 1.384 12.383 1.00 94.19 103 GLY A CA 1
ATOM 855 C C . GLY A 1 103 ? -1.276 2.086 11.114 1.00 94.19 103 GLY A C 1
ATOM 856 O O . GLY A 1 103 ? -1.246 1.482 10.043 1.00 94.19 103 GLY A O 1
ATOM 857 N N . ILE A 1 104 ? -0.851 3.342 11.218 1.00 96.56 104 ILE A N 1
ATOM 858 C CA . ILE A 1 104 ? -0.189 4.062 10.121 1.00 96.56 104 ILE A CA 1
ATOM 859 C C . ILE A 1 104 ? 1.249 4.362 10.531 1.00 96.56 104 ILE A C 1
ATOM 861 O O . ILE A 1 104 ? 1.483 5.081 11.503 1.00 96.56 104 ILE A O 1
ATOM 865 N N . GLY A 1 105 ? 2.205 3.808 9.787 1.00 94.12 105 GLY A N 1
ATOM 866 C CA . GLY A 1 105 ? 3.637 3.967 10.027 1.00 94.12 105 GLY A CA 1
ATOM 867 C C . GLY A 1 105 ? 4.397 4.406 8.780 1.00 94.12 105 GLY A C 1
ATOM 868 O O . GLY A 1 105 ? 3.968 4.159 7.665 1.00 94.12 105 GLY A O 1
ATOM 869 N N . SER A 1 106 ? 5.581 4.980 8.947 1.00 91.50 106 SER A N 1
ATOM 870 C CA . SER A 1 106 ? 6.498 5.293 7.851 1.00 91.50 106 SER A CA 1
ATOM 871 C C . SER A 1 106 ? 7.907 4.906 8.298 1.00 91.50 106 SER A C 1
ATOM 873 O O . SER A 1 106 ? 8.738 5.748 8.626 1.00 91.50 106 SER A O 1
ATOM 875 N N . GLU A 1 107 ? 8.132 3.601 8.448 1.00 85.25 107 GLU A N 1
ATOM 876 C CA . GLU A 1 107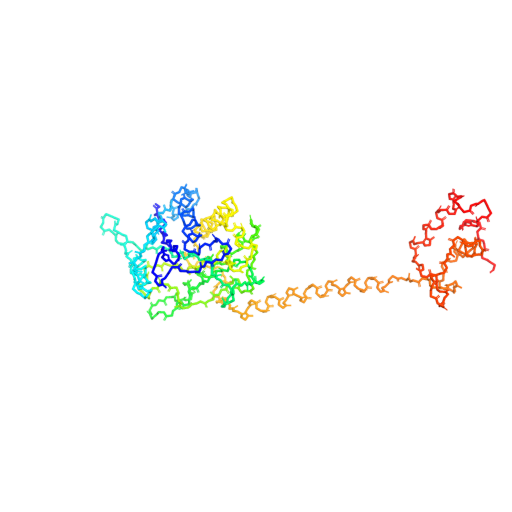 ? 9.317 3.067 9.123 1.00 85.25 107 GLU A CA 1
ATOM 877 C C . GLU A 1 107 ? 10.588 3.220 8.285 1.00 85.25 107 GLU A C 1
ATOM 879 O O . GLU A 1 107 ? 10.575 2.911 7.091 1.00 85.25 107 GLU A O 1
ATOM 884 N N . PRO A 1 108 ? 11.735 3.579 8.884 1.00 88.50 108 PRO A N 1
ATOM 885 C CA . PRO A 1 108 ? 13.005 3.469 8.187 1.00 88.50 108 PRO A CA 1
ATOM 886 C C . PRO A 1 108 ? 13.313 2.010 7.830 1.00 88.50 108 PRO A C 1
ATOM 888 O O . PRO A 1 108 ? 12.955 1.061 8.527 1.00 88.50 108 PRO A O 1
ATOM 891 N N . SER A 1 109 ? 14.013 1.820 6.720 1.00 83.12 109 SER A N 1
ATOM 892 C CA . SER A 1 109 ? 14.564 0.529 6.337 1.00 83.12 109 SER A CA 1
ATOM 893 C C . SER A 1 109 ? 15.907 0.308 7.039 1.00 83.12 109 SER A C 1
ATOM 895 O O . SER A 1 109 ? 16.931 0.851 6.612 1.00 83.12 109 SER A O 1
ATOM 897 N N . GLY A 1 110 ? 15.913 -0.535 8.073 1.00 80.50 110 GLY A N 1
ATOM 898 C CA . GLY A 1 110 ? 17.109 -0.863 8.850 1.00 80.50 110 GLY A CA 1
ATOM 899 C C . GLY A 1 110 ? 17.671 0.329 9.634 1.00 80.50 110 GLY A C 1
ATOM 900 O O . GLY A 1 110 ? 17.036 1.369 9.760 1.00 80.50 110 GLY A O 1
ATOM 901 N N . ASN A 1 111 ? 18.895 0.180 10.144 1.00 77.50 111 ASN A N 1
ATOM 902 C CA . ASN A 1 111 ? 19.505 1.159 11.058 1.00 77.50 111 ASN A CA 1
ATOM 903 C C . ASN A 1 111 ? 20.385 2.202 10.344 1.00 77.50 111 ASN A C 1
ATOM 905 O O . ASN A 1 111 ? 21.168 2.895 10.989 1.00 77.50 111 ASN A O 1
ATOM 909 N N . LYS A 1 112 ? 20.337 2.263 9.007 1.00 81.88 112 LYS A N 1
ATOM 910 C CA . LYS A 1 112 ? 21.170 3.179 8.217 1.00 81.88 112 LYS A CA 1
ATOM 911 C C . LYS A 1 112 ? 20.480 4.527 8.047 1.00 81.88 112 LYS A C 1
ATOM 913 O O . LYS A 1 112 ? 19.260 4.589 7.907 1.00 81.88 112 LYS A O 1
ATOM 918 N N . GLU A 1 113 ? 21.285 5.587 7.965 1.00 84.00 113 GLU A N 1
ATOM 919 C CA . GLU A 1 113 ? 20.784 6.943 7.716 1.00 84.00 113 GLU A CA 1
ATOM 920 C C . GLU A 1 113 ? 20.080 7.090 6.366 1.00 84.00 113 GLU A C 1
ATOM 922 O O . GLU A 1 113 ? 19.173 7.901 6.221 1.00 84.00 113 GLU A O 1
ATOM 927 N N . THR A 1 114 ? 20.483 6.288 5.381 1.00 89.62 114 THR A N 1
ATOM 928 C CA . THR A 1 114 ? 19.839 6.229 4.071 1.00 89.62 114 THR A CA 1
ATOM 929 C C . THR A 1 114 ? 19.674 4.784 3.611 1.00 89.62 114 THR A C 1
ATOM 931 O O . THR A 1 114 ? 20.461 3.902 3.973 1.00 89.62 114 THR A O 1
ATOM 934 N N . SER A 1 115 ? 18.639 4.536 2.810 1.00 91.00 115 SER A N 1
ATOM 935 C CA . SER A 1 115 ? 18.336 3.232 2.226 1.00 91.00 115 SER A CA 1
ATOM 936 C C . SER A 1 115 ? 17.937 3.363 0.760 1.00 91.00 115 SER A C 1
ATOM 938 O O . SER A 1 115 ? 17.260 4.311 0.362 1.00 91.00 115 SER A O 1
ATOM 940 N N . THR A 1 116 ? 18.325 2.380 -0.050 1.00 91.75 116 THR A N 1
ATOM 941 C CA . THR A 1 116 ? 17.785 2.190 -1.404 1.00 91.75 116 THR A CA 1
ATOM 942 C C . THR A 1 116 ? 16.453 1.446 -1.388 1.00 91.75 116 THR A C 1
ATOM 944 O O . THR A 1 116 ? 15.718 1.501 -2.371 1.00 91.75 116 THR A O 1
ATOM 947 N N . GLU A 1 117 ? 16.129 0.766 -0.286 1.00 92.44 117 GLU A N 1
ATOM 948 C CA . GLU A 1 117 ? 14.855 0.076 -0.132 1.00 92.44 117 GLU A CA 1
ATOM 949 C C . GLU A 1 117 ? 13.736 1.084 0.091 1.00 92.44 117 GLU A C 1
ATOM 951 O O . GLU A 1 117 ? 13.888 2.032 0.862 1.00 92.44 117 GLU A O 1
ATOM 956 N N . ARG A 1 118 ? 12.613 0.859 -0.582 1.00 94.12 118 ARG A N 1
ATOM 957 C CA . ARG A 1 118 ? 11.500 1.797 -0.643 1.00 94.12 118 ARG A CA 1
ATOM 958 C C . ARG A 1 118 ? 10.183 1.065 -0.853 1.00 94.12 118 ARG A C 1
ATOM 960 O O . ARG A 1 118 ? 10.209 -0.112 -1.206 1.00 94.12 118 ARG A O 1
ATOM 967 N N . GLY A 1 119 ? 9.078 1.765 -0.673 1.00 95.69 119 GLY A N 1
ATOM 968 C CA . GLY A 1 119 ? 7.733 1.276 -0.914 1.00 95.69 119 GLY A CA 1
ATOM 969 C C . GLY A 1 119 ? 6.914 1.028 0.346 1.00 95.69 119 GLY A C 1
ATOM 970 O O . GLY A 1 119 ? 7.428 1.027 1.470 1.00 95.69 119 GLY A O 1
ATOM 971 N N . ILE A 1 120 ? 5.624 0.800 0.121 1.00 96.25 120 ILE A N 1
ATOM 972 C CA . ILE A 1 120 ? 4.636 0.465 1.140 1.00 96.25 120 ILE A CA 1
ATOM 973 C C . ILE A 1 120 ? 4.714 -1.019 1.515 1.00 96.25 120 ILE A C 1
ATOM 975 O O . ILE A 1 120 ? 4.916 -1.893 0.670 1.00 96.25 120 ILE A O 1
ATOM 979 N N . SER A 1 121 ? 4.516 -1.318 2.793 1.00 94.44 121 SER A N 1
ATOM 980 C CA . SER A 1 121 ? 4.265 -2.677 3.281 1.00 94.44 121 SER A CA 1
ATOM 981 C C . SER A 1 121 ? 3.132 -2.675 4.292 1.00 94.44 121 SER A C 1
ATOM 983 O O . SER A 1 121 ? 3.040 -1.756 5.099 1.00 94.44 121 SER A O 1
ATOM 985 N N . CYS A 1 122 ? 2.319 -3.723 4.306 1.00 94.06 122 CYS A N 1
ATOM 986 C CA . CYS A 1 122 ? 1.290 -3.936 5.309 1.00 94.06 122 CYS A CA 1
ATOM 987 C C . CYS A 1 122 ? 1.679 -5.093 6.230 1.00 94.06 122 CYS A C 1
ATOM 989 O O . CYS A 1 122 ? 2.050 -6.182 5.790 1.00 94.06 122 CYS A O 1
ATOM 991 N N . HIS A 1 123 ? 1.611 -4.858 7.531 1.00 90.44 123 HIS A N 1
ATOM 992 C CA . HIS A 1 123 ? 1.799 -5.882 8.543 1.00 90.44 123 HIS A CA 1
ATOM 993 C C . HIS A 1 123 ? 0.435 -6.264 9.105 1.00 90.44 123 HIS A C 1
ATOM 995 O O . HIS A 1 123 ? -0.380 -5.385 9.368 1.00 90.44 123 HIS A O 1
ATOM 1001 N N . TYR A 1 124 ? 0.178 -7.552 9.287 1.00 88.12 124 TYR A N 1
ATOM 1002 C CA . TYR A 1 124 ? -1.090 -8.042 9.823 1.00 88.12 124 TYR A CA 1
ATOM 1003 C C . TYR A 1 124 ? -0.843 -9.014 10.973 1.00 88.12 124 TYR A C 1
ATOM 1005 O O . TYR A 1 124 ? 0.211 -9.654 11.050 1.00 88.12 124 TYR A O 1
ATOM 1013 N N . GLU A 1 125 ? -1.798 -9.078 11.895 1.00 76.38 125 GLU A N 1
ATOM 1014 C CA . GLU A 1 125 ? -1.618 -9.804 13.150 1.00 76.38 125 GLU A CA 1
ATOM 1015 C C . GLU A 1 125 ? -1.643 -11.325 12.960 1.00 76.38 125 GLU A C 1
ATOM 1017 O O . GLU A 1 125 ? -2.451 -11.871 12.207 1.00 76.38 125 GLU A O 1
ATOM 1022 N N . LYS A 1 126 ? -0.775 -12.014 13.705 1.00 75.69 126 LYS A N 1
ATOM 1023 C CA . LYS A 1 126 ? -0.819 -13.454 13.942 1.00 75.69 126 LYS A CA 1
ATOM 1024 C C . LYS A 1 126 ? -1.487 -13.722 15.274 1.00 75.69 126 LYS A C 1
ATOM 1026 O O . LYS A 1 126 ? -0.816 -14.044 16.263 1.00 75.69 126 LYS A O 1
ATOM 1031 N N . ARG A 1 127 ? -2.813 -13.681 15.279 1.00 73.88 127 ARG A N 1
ATOM 1032 C CA . ARG A 1 127 ? -3.569 -14.027 16.472 1.00 73.88 127 ARG A CA 1
ATOM 1033 C C . ARG A 1 127 ? -3.391 -15.510 16.792 1.00 73.88 127 ARG A C 1
ATOM 1035 O O . ARG A 1 127 ? -3.415 -16.364 15.901 1.00 73.88 127 ARG A O 1
ATOM 1042 N N . ASN A 1 128 ? -3.173 -15.795 18.071 1.00 73.75 128 ASN A N 1
ATOM 1043 C CA . ASN A 1 128 ? -3.105 -17.148 18.614 1.00 73.75 128 ASN A CA 1
ATOM 1044 C C . ASN A 1 128 ? -3.697 -17.182 20.031 1.00 73.75 128 ASN A C 1
ATOM 1046 O O . ASN A 1 128 ? -3.037 -17.594 20.985 1.00 73.75 128 ASN A O 1
ATOM 1050 N N . ALA A 1 129 ? -4.926 -16.690 20.151 1.00 70.44 129 ALA A N 1
ATOM 1051 C CA . ALA A 1 129 ? -5.647 -16.561 21.407 1.00 70.44 129 ALA A CA 1
ATOM 1052 C C . ALA A 1 129 ? -6.513 -17.812 21.669 1.00 70.44 129 ALA A C 1
ATOM 1054 O O . ALA A 1 129 ? -7.230 -18.256 20.762 1.00 70.44 129 ALA A O 1
ATOM 1055 N N . PRO A 1 130 ? -6.477 -18.404 22.876 1.00 68.69 130 PRO A N 1
ATOM 1056 C CA . PRO A 1 130 ? -7.324 -19.543 23.220 1.00 68.69 130 PRO A CA 1
ATOM 1057 C C . PRO A 1 130 ? -8.817 -19.198 23.132 1.00 68.69 130 PRO A C 1
ATOM 1059 O O . PRO A 1 130 ? -9.237 -18.154 23.614 1.00 68.69 130 PRO A O 1
ATOM 1062 N N . GLY A 1 131 ? -9.627 -20.101 22.570 1.00 69.69 131 GLY A N 1
ATOM 1063 C CA . GLY A 1 131 ? -11.092 -19.959 22.540 1.00 69.69 131 GLY A CA 1
ATOM 1064 C C . GLY A 1 131 ? -11.664 -19.143 21.374 1.00 69.69 131 GLY A C 1
ATOM 1065 O O . GLY A 1 131 ? -12.881 -19.065 21.257 1.00 69.69 131 GLY A O 1
ATOM 1066 N N . ILE A 1 132 ? -10.814 -18.614 20.488 1.00 72.75 132 ILE A N 1
ATOM 1067 C CA . ILE A 1 132 ? -11.2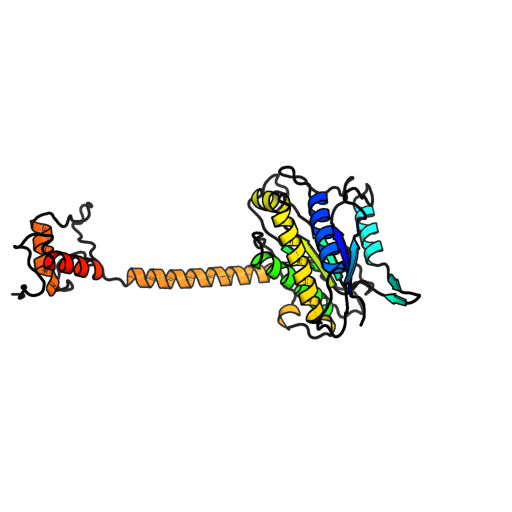07 -17.790 19.333 1.00 72.75 132 ILE A CA 1
ATOM 1068 C C . ILE A 1 132 ? -10.910 -18.529 18.027 1.00 72.75 132 ILE A C 1
ATOM 1070 O O . ILE A 1 132 ? -9.938 -19.283 17.929 1.00 72.75 132 ILE A O 1
ATOM 1074 N N . ASP A 1 133 ? -11.714 -18.267 16.996 1.00 79.38 133 ASP A N 1
ATOM 1075 C CA . ASP A 1 133 ? -11.433 -18.667 15.615 1.00 79.38 133 ASP A CA 1
ATOM 1076 C C . ASP A 1 133 ? -10.271 -17.845 15.022 1.00 79.38 133 ASP A C 1
ATOM 1078 O O . ASP A 1 133 ? -10.456 -16.899 14.260 1.00 79.38 133 ASP A O 1
ATOM 1082 N N . ASN A 1 134 ? -9.042 -18.181 15.415 1.00 79.31 134 ASN A N 1
ATOM 1083 C CA . ASN A 1 134 ? -7.848 -17.458 14.975 1.00 79.31 134 ASN A CA 1
ATOM 1084 C C . ASN A 1 134 ? -7.661 -17.483 13.450 1.00 79.31 134 ASN A C 1
ATOM 1086 O O . ASN A 1 134 ? -7.128 -16.524 12.896 1.00 79.31 134 ASN A O 1
ATOM 1090 N N . ASP A 1 135 ? -8.091 -18.545 12.768 1.00 80.62 135 ASP A N 1
ATOM 1091 C CA . ASP A 1 135 ? -7.858 -18.711 11.333 1.00 80.62 135 ASP A CA 1
ATOM 1092 C C . ASP A 1 135 ? -8.681 -17.710 10.523 1.00 80.62 135 ASP A C 1
ATOM 1094 O O . ASP A 1 135 ? -8.131 -16.979 9.695 1.00 80.62 135 ASP A O 1
ATOM 1098 N N . THR A 1 136 ? -9.977 -17.599 10.815 1.00 80.69 136 THR A N 1
ATOM 1099 C CA . THR A 1 136 ? -10.865 -16.622 10.168 1.00 80.69 136 THR A CA 1
ATOM 1100 C C . THR A 1 136 ? -10.394 -15.186 10.407 1.00 80.69 136 THR A C 1
ATOM 1102 O O . THR A 1 136 ? -10.360 -14.356 9.499 1.00 80.69 136 THR A O 1
ATOM 1105 N N . TRP A 1 137 ? -9.948 -14.906 11.623 1.00 80.62 137 TRP A N 1
ATOM 1106 C CA . TRP A 1 137 ? -9.448 -13.607 12.048 1.00 80.62 137 TRP A CA 1
ATOM 1107 C C . TRP A 1 137 ? -8.142 -13.180 11.373 1.00 80.62 137 TRP A C 1
ATOM 1109 O O . TRP A 1 137 ? -7.997 -12.044 10.903 1.00 80.62 137 TRP A O 1
ATOM 1119 N N . ASN A 1 138 ? -7.190 -14.108 11.297 1.00 83.94 138 ASN A N 1
ATOM 1120 C CA . ASN A 1 138 ? -5.942 -13.906 10.573 1.00 83.94 138 ASN A CA 1
ATOM 1121 C C . ASN A 1 138 ? -6.226 -13.722 9.073 1.00 83.94 138 ASN A C 1
ATOM 1123 O O . ASN A 1 138 ? -5.589 -12.885 8.434 1.00 83.94 138 ASN A O 1
ATOM 1127 N N . ALA A 1 139 ? -7.224 -14.427 8.528 1.00 85.94 139 ALA A N 1
ATOM 1128 C CA . ALA A 1 139 ? -7.651 -14.275 7.141 1.00 85.94 139 ALA A CA 1
ATOM 1129 C C . ALA A 1 139 ? -8.269 -12.896 6.856 1.00 85.94 139 ALA A C 1
ATOM 1131 O O . ALA A 1 139 ? -7.962 -12.291 5.827 1.00 85.94 139 ALA A O 1
ATOM 1132 N N . TRP A 1 140 ? -9.078 -12.353 7.771 1.00 88.06 140 TRP A N 1
ATOM 1133 C CA . TRP A 1 140 ? -9.590 -10.981 7.668 1.00 88.06 140 TRP A CA 1
ATOM 1134 C C . TRP A 1 140 ? -8.458 -9.961 7.639 1.00 88.06 140 TRP A C 1
ATOM 1136 O O . TRP A 1 140 ? -8.377 -9.166 6.703 1.00 88.06 140 TRP A O 1
ATOM 1146 N N . SER A 1 141 ? -7.537 -10.055 8.596 1.00 89.31 141 SER A N 1
ATOM 1147 C CA . SER A 1 141 ? -6.392 -9.146 8.705 1.00 89.31 141 SER A CA 1
ATOM 1148 C C . SER A 1 141 ? -5.481 -9.223 7.480 1.00 89.31 141 SER A C 1
ATOM 1150 O O . SER A 1 141 ? -5.079 -8.192 6.940 1.00 89.31 141 SER A O 1
ATOM 1152 N N . TYR A 1 142 ? -5.223 -10.432 6.974 1.00 89.94 142 TYR A N 1
ATOM 1153 C CA . TYR A 1 142 ? -4.465 -10.612 5.741 1.00 89.94 142 TYR A CA 1
ATOM 1154 C C . TYR A 1 142 ? -5.198 -10.014 4.532 1.00 89.94 142 TYR A C 1
ATOM 1156 O O . TYR A 1 142 ? -4.606 -9.252 3.770 1.00 89.94 142 TYR A O 1
ATOM 1164 N N . SER A 1 143 ? -6.491 -10.303 4.369 1.00 90.69 143 SER A N 1
ATOM 1165 C CA . SER A 1 143 ? -7.265 -9.787 3.235 1.00 90.69 143 SER A CA 1
ATOM 1166 C C . SER A 1 143 ? -7.343 -8.257 3.219 1.00 90.69 143 SER A C 1
ATOM 1168 O O . SER A 1 143 ? -7.247 -7.661 2.146 1.00 90.69 143 SER A O 1
ATOM 1170 N N . LEU A 1 144 ? -7.440 -7.606 4.384 1.00 92.44 144 LEU A N 1
ATOM 1171 C CA . LEU A 1 144 ? -7.401 -6.148 4.479 1.00 92.44 144 LEU A CA 1
ATOM 1172 C C . LEU A 1 144 ? -6.011 -5.603 4.125 1.00 92.44 144 LEU A C 1
ATOM 1174 O O . LEU A 1 144 ? -5.910 -4.671 3.331 1.00 92.44 144 LEU A O 1
ATOM 1178 N N . ALA A 1 145 ? -4.942 -6.206 4.655 1.00 94.00 145 ALA A N 1
ATOM 1179 C CA . ALA A 1 145 ? -3.564 -5.818 4.346 1.00 94.00 145 ALA A CA 1
ATOM 1180 C C . ALA A 1 145 ? -3.246 -5.932 2.845 1.00 94.00 145 ALA A C 1
ATOM 1182 O O . ALA A 1 145 ? -2.676 -5.010 2.265 1.00 94.00 145 ALA A O 1
ATOM 1183 N N . ASP A 1 146 ? -3.658 -7.032 2.210 1.00 92.81 146 ASP A N 1
ATOM 1184 C CA . ASP A 1 146 ? -3.529 -7.251 0.765 1.00 92.81 146 ASP A CA 1
ATOM 1185 C C . ASP A 1 146 ? -4.339 -6.225 -0.039 1.00 92.81 146 ASP A C 1
ATOM 1187 O O . ASP A 1 146 ? -3.843 -5.654 -1.010 1.00 92.81 146 ASP A O 1
ATOM 1191 N N . THR A 1 147 ? -5.569 -5.930 0.389 1.00 94.69 147 THR A N 1
ATOM 1192 C CA . THR A 1 147 ? -6.431 -4.946 -0.284 1.00 94.69 147 THR A CA 1
ATOM 1193 C C . THR A 1 147 ? -5.835 -3.539 -0.209 1.00 94.69 147 THR A C 1
ATOM 1195 O O . THR A 1 147 ? -5.773 -2.852 -1.231 1.00 94.69 147 THR A O 1
ATOM 1198 N N . ILE A 1 148 ? -5.350 -3.118 0.966 1.00 97.38 148 ILE A N 1
ATOM 1199 C CA . ILE A 1 148 ? -4.692 -1.817 1.158 1.00 97.38 148 ILE A CA 1
ATOM 1200 C C . ILE A 1 148 ? -3.443 -1.718 0.284 1.00 97.38 148 ILE A C 1
ATOM 1202 O O . ILE A 1 148 ? -3.313 -0.768 -0.489 1.00 97.38 148 ILE A O 1
ATOM 1206 N N . LEU A 1 149 ? -2.550 -2.708 0.370 1.00 96.44 149 LEU A N 1
ATOM 1207 C CA . LEU A 1 149 ? -1.313 -2.733 -0.404 1.00 96.44 149 LEU A CA 1
ATOM 1208 C C . LEU A 1 149 ? -1.596 -2.600 -1.904 1.00 96.44 149 LEU A C 1
ATOM 1210 O O . LEU A 1 149 ? -1.072 -1.694 -2.550 1.00 96.44 149 LEU A O 1
ATOM 1214 N N . ASN A 1 150 ? -2.434 -3.484 -2.450 1.00 95.38 150 ASN A N 1
ATOM 1215 C CA . ASN A 1 150 ? -2.687 -3.540 -3.887 1.00 95.38 150 ASN A CA 1
ATOM 1216 C C . ASN A 1 150 ? -3.360 -2.263 -4.398 1.00 95.38 150 ASN A C 1
ATOM 1218 O O . ASN A 1 150 ? -3.044 -1.806 -5.495 1.00 95.38 150 ASN A O 1
ATOM 1222 N N . THR A 1 151 ? -4.258 -1.669 -3.610 1.00 98.12 151 THR A N 1
ATOM 1223 C CA . THR A 1 151 ? -4.935 -0.419 -3.985 1.00 98.12 151 THR A CA 1
ATOM 1224 C C . THR A 1 151 ? -3.945 0.742 -4.033 1.00 98.12 151 THR A C 1
ATOM 1226 O O . THR A 1 151 ? -3.872 1.440 -5.044 1.00 98.12 151 THR A O 1
ATOM 1229 N N . VAL A 1 152 ? -3.115 0.908 -2.997 1.00 98.12 152 VAL A N 1
ATOM 1230 C CA . VAL A 1 152 ? -2.111 1.983 -2.951 1.00 98.12 152 VAL A CA 1
ATOM 1231 C C . VAL A 1 152 ? -1.075 1.824 -4.064 1.00 98.12 152 VAL A C 1
ATOM 1233 O O . VAL A 1 152 ? -0.800 2.791 -4.771 1.00 98.12 152 VAL A O 1
ATOM 1236 N N . VAL A 1 153 ? -0.529 0.622 -4.263 1.00 97.25 153 VAL A N 1
ATOM 1237 C CA . VAL A 1 153 ? 0.498 0.367 -5.292 1.00 97.25 153 VAL A CA 1
ATOM 1238 C C . VAL A 1 153 ? -0.048 0.586 -6.702 1.00 97.25 153 VAL A C 1
ATOM 1240 O O . VAL A 1 153 ? 0.655 1.099 -7.567 1.00 97.25 153 VAL A O 1
ATOM 1243 N N . LYS A 1 154 ? -1.308 0.217 -6.951 1.00 97.50 154 LYS A N 1
ATOM 1244 C CA . LYS A 1 154 ? -1.938 0.384 -8.265 1.00 97.50 154 LYS A CA 1
ATOM 1245 C C . LYS A 1 154 ? -2.219 1.849 -8.603 1.00 97.50 154 LYS A C 1
ATOM 1247 O O . LYS A 1 154 ? -2.129 2.228 -9.769 1.00 97.50 154 LYS A O 1
ATOM 1252 N N . ASN A 1 155 ? -2.607 2.641 -7.608 1.00 97.88 155 ASN A N 1
ATOM 1253 C CA . ASN A 1 155 ? -3.199 3.960 -7.826 1.00 97.88 155 ASN A CA 1
ATOM 1254 C C . ASN A 1 155 ? -2.274 5.123 -7.427 1.00 97.88 155 ASN A C 1
ATOM 1256 O O . ASN A 1 155 ? -2.670 6.281 -7.550 1.00 97.88 155 ASN A O 1
ATOM 1260 N N . THR A 1 156 ? -1.061 4.846 -6.941 1.00 97.62 156 THR A N 1
ATOM 1261 C CA . THR A 1 156 ? -0.098 5.871 -6.512 1.00 97.62 156 THR A CA 1
ATOM 1262 C C . THR A 1 156 ? 1.319 5.557 -6.992 1.00 97.62 156 THR A C 1
ATOM 1264 O O . THR A 1 156 ? 1.628 4.436 -7.381 1.00 97.62 156 THR A O 1
ATOM 1267 N N . ASP A 1 157 ? 2.216 6.539 -6.890 1.00 96.44 157 ASP A N 1
ATOM 1268 C CA . ASP A 1 157 ? 3.646 6.367 -7.186 1.00 96.44 157 ASP A CA 1
ATOM 1269 C C . ASP A 1 157 ? 4.426 5.629 -6.074 1.00 96.44 157 ASP A C 1
ATOM 1271 O O . ASP A 1 157 ? 5.659 5.525 -6.138 1.00 96.44 157 ASP A O 1
ATOM 1275 N N . MET A 1 158 ? 3.748 5.166 -5.016 1.00 97.00 158 MET A N 1
ATOM 1276 C CA . MET A 1 158 ? 4.366 4.402 -3.934 1.00 97.00 158 MET A CA 1
ATOM 1277 C C . MET A 1 158 ? 4.469 2.923 -4.343 1.00 97.00 158 MET A C 1
ATOM 1279 O O . MET A 1 158 ? 3.443 2.247 -4.419 1.00 97.00 158 MET A O 1
ATOM 1283 N N . PRO A 1 159 ? 5.679 2.387 -4.595 1.00 95.62 159 PRO A N 1
ATOM 1284 C CA . PRO A 1 159 ? 5.828 0.996 -5.011 1.00 95.62 159 PRO A CA 1
ATOM 1285 C C . PRO A 1 159 ? 5.588 0.037 -3.842 1.00 95.62 159 PRO A C 1
ATOM 1287 O O . PRO A 1 159 ? 5.572 0.446 -2.681 1.00 95.62 159 PRO A O 1
ATOM 1290 N N . GLU A 1 160 ? 5.478 -1.258 -4.125 1.00 93.50 160 GLU A N 1
ATOM 1291 C CA . GLU A 1 160 ? 5.541 -2.278 -3.079 1.00 93.50 160 GLU A CA 1
ATOM 1292 C C . GLU A 1 160 ? 6.943 -2.340 -2.445 1.00 93.50 160 GLU A C 1
ATOM 1294 O O . GLU A 1 160 ? 7.969 -2.216 -3.119 1.00 93.50 160 GLU A O 1
ATOM 1299 N N . TYR A 1 161 ? 7.003 -2.533 -1.128 1.00 90.50 161 TYR A N 1
ATOM 1300 C CA . TYR A 1 161 ? 8.250 -2.843 -0.435 1.00 90.50 161 TYR A CA 1
ATOM 1301 C C . TYR A 1 161 ? 8.696 -4.278 -0.734 1.00 90.50 161 TYR A C 1
ATOM 1303 O O . TYR A 1 161 ? 7.885 -5.145 -1.028 1.00 90.50 161 TYR A O 1
ATOM 1311 N N . LYS A 1 162 ? 9.989 -4.586 -0.561 1.00 82.06 162 LYS A N 1
ATOM 1312 C CA . LYS A 1 162 ? 10.538 -5.933 -0.813 1.00 82.06 162 LYS A CA 1
ATOM 1313 C C . LYS A 1 162 ? 9.872 -7.056 -0.005 1.00 82.06 162 LYS A C 1
ATOM 1315 O O . LYS A 1 162 ? 9.976 -8.210 -0.388 1.00 82.06 162 LYS A O 1
ATOM 1320 N N . ILE A 1 163 ? 9.282 -6.786 1.155 1.00 81.88 163 ILE A N 1
ATOM 1321 C CA . ILE A 1 163 ? 8.455 -7.755 1.892 1.00 81.88 163 ILE A CA 1
ATOM 1322 C C . ILE A 1 163 ? 7.143 -7.023 2.170 1.00 81.88 163 ILE A C 1
ATOM 1324 O O . ILE A 1 163 ? 6.994 -6.405 3.225 1.00 81.88 163 ILE A O 1
ATOM 1328 N N . PRO A 1 164 ? 6.252 -6.971 1.172 1.00 81.31 164 PRO A N 1
ATOM 1329 C CA . PRO A 1 164 ? 5.128 -6.051 1.168 1.00 81.31 164 PRO A CA 1
ATOM 1330 C C . PRO A 1 164 ? 4.003 -6.486 2.104 1.00 81.31 164 PRO A C 1
ATOM 1332 O O . PRO A 1 164 ? 3.246 -5.639 2.560 1.00 81.31 164 PRO A O 1
ATOM 1335 N N . ILE A 1 165 ? 3.914 -7.776 2.439 1.00 86.25 165 ILE A N 1
ATOM 1336 C CA . ILE A 1 165 ? 2.960 -8.290 3.422 1.00 86.25 165 ILE A CA 1
ATOM 1337 C C . ILE A 1 165 ? 3.702 -9.142 4.445 1.00 86.25 165 ILE A C 1
ATOM 1339 O O . ILE A 1 165 ? 4.348 -10.130 4.083 1.00 86.25 165 ILE A O 1
ATOM 1343 N N . THR A 1 166 ? 3.591 -8.769 5.721 1.00 84.81 166 THR A N 1
ATOM 1344 C CA . THR A 1 166 ? 4.284 -9.445 6.826 1.00 84.81 166 THR A CA 1
ATOM 1345 C C . THR A 1 166 ? 3.311 -9.831 7.931 1.00 84.81 166 THR A C 1
ATOM 1347 O O . THR A 1 166 ? 2.596 -8.996 8.474 1.00 84.81 166 THR A O 1
ATOM 1350 N N . LEU A 1 167 ? 3.346 -11.103 8.315 1.00 80.56 167 LEU A N 1
ATOM 1351 C CA . LEU A 1 167 ? 2.675 -11.605 9.506 1.00 80.56 167 LEU A CA 1
ATOM 1352 C C . LEU A 1 167 ? 3.482 -11.218 10.760 1.00 80.56 167 LEU A C 1
ATOM 1354 O O . LEU A 1 167 ? 4.658 -11.578 10.862 1.00 80.56 167 LEU A O 1
ATOM 1358 N N . THR A 1 168 ? 2.875 -10.517 11.716 1.00 75.88 168 THR A N 1
ATOM 1359 C CA . THR A 1 168 ? 3.537 -10.015 12.937 1.00 75.88 168 THR A CA 1
ATOM 1360 C C . THR A 1 168 ? 2.771 -10.397 14.207 1.00 75.88 168 THR A C 1
ATOM 1362 O O . THR A 1 168 ? 1.615 -10.780 14.130 1.00 75.88 168 THR A O 1
ATOM 1365 N N . ARG A 1 169 ? 3.427 -10.334 15.373 1.00 66.94 169 ARG A N 1
ATOM 1366 C CA . ARG A 1 169 ? 2.805 -10.493 16.709 1.00 66.94 169 ARG A CA 1
ATOM 1367 C C . ARG A 1 169 ? 2.804 -9.199 17.528 1.00 66.94 169 ARG A C 1
ATOM 1369 O O . ARG A 1 169 ? 2.599 -9.219 18.736 1.00 66.94 169 ARG A O 1
ATOM 1376 N N . TYR A 1 170 ? 3.227 -8.105 16.901 1.00 64.12 170 TYR A N 1
ATOM 1377 C CA . TYR A 1 170 ? 3.580 -6.864 17.586 1.00 64.12 170 TYR A CA 1
ATOM 1378 C C . TYR A 1 170 ? 2.575 -5.745 17.331 1.00 64.12 170 TYR A C 1
ATOM 1380 O O . TYR A 1 170 ? 2.859 -4.604 17.698 1.00 64.12 170 TYR A O 1
ATOM 1388 N N . LEU A 1 171 ? 1.433 -6.026 16.688 1.00 69.06 171 LEU A N 1
ATOM 1389 C CA . LEU A 1 171 ? 0.385 -5.016 16.645 1.00 69.06 171 LEU A CA 1
ATOM 1390 C C . LEU A 1 171 ? -0.138 -4.818 18.072 1.00 69.06 171 LEU A C 1
ATOM 1392 O O . LEU A 1 171 ? -0.297 -5.801 18.798 1.00 69.06 171 LEU A O 1
ATOM 1396 N N . PRO A 1 172 ? -0.374 -3.571 18.514 1.00 60.59 172 PRO A N 1
ATOM 1397 C CA . PRO A 1 172 ? -0.927 -3.292 19.831 1.00 60.59 172 PRO A CA 1
ATOM 1398 C C . PRO A 1 172 ? -2.425 -3.633 19.820 1.00 60.59 172 PRO A C 1
ATOM 1400 O O . PRO A 1 172 ? -3.292 -2.761 19.871 1.00 60.59 172 PRO A O 1
ATOM 1403 N N . ILE A 1 173 ? -2.714 -4.932 19.741 1.00 62.94 173 ILE A N 1
ATOM 1404 C CA . ILE A 1 173 ? -4.036 -5.548 19.739 1.00 62.94 173 ILE A CA 1
ATOM 1405 C C . ILE A 1 173 ? -3.950 -6.775 20.657 1.00 62.94 173 ILE A C 1
ATOM 1407 O O . ILE A 1 173 ? -3.076 -7.620 20.484 1.00 62.94 173 ILE A O 1
ATOM 1411 N N . ASN A 1 174 ? -4.835 -6.877 21.648 1.00 58.59 174 ASN A N 1
ATOM 1412 C CA . ASN A 1 174 ? -4.839 -7.968 22.630 1.00 58.59 174 ASN A CA 1
ATOM 1413 C C . ASN A 1 174 ? -5.917 -9.027 22.337 1.00 58.59 174 ASN A C 1
ATOM 1415 O O . ASN A 1 174 ? -6.844 -8.841 21.546 1.00 58.59 174 ASN A O 1
ATOM 1419 N N . GLU A 1 175 ? -5.809 -10.145 23.045 1.00 53.00 175 GLU A N 1
ATOM 1420 C CA . GLU A 1 175 ? -6.522 -11.410 22.885 1.00 53.00 175 GLU A CA 1
ATOM 1421 C C . GLU A 1 175 ? -8.023 -11.367 23.246 1.00 53.00 175 GLU A C 1
ATOM 1423 O O . GLU A 1 175 ? -8.722 -12.338 22.980 1.00 53.00 175 GLU A O 1
ATOM 1428 N N . ASN A 1 176 ? -8.571 -10.241 23.717 1.00 54.38 176 ASN A N 1
ATOM 1429 C CA . ASN A 1 176 ? -9.916 -10.133 24.317 1.00 54.38 176 ASN A CA 1
ATOM 1430 C C . ASN A 1 176 ? -11.114 -10.013 23.338 1.00 54.38 176 ASN A C 1
ATOM 1432 O O . ASN A 1 176 ? -12.155 -9.504 23.728 1.00 54.38 176 ASN A O 1
ATOM 1436 N N . GLU A 1 177 ? -10.998 -10.440 22.078 1.00 55.31 177 GLU A N 1
ATOM 1437 C CA . GLU A 1 177 ? -12.094 -10.446 21.067 1.00 55.31 177 GLU A CA 1
ATOM 1438 C C . GLU A 1 177 ? -12.659 -9.074 20.607 1.00 55.31 177 GLU A C 1
ATOM 1440 O O . GLU A 1 177 ? -13.562 -9.041 19.777 1.00 55.31 177 GLU A O 1
ATOM 1445 N N . LYS A 1 178 ? -12.126 -7.929 21.069 1.00 64.50 178 LYS A N 1
ATOM 1446 C CA . LYS A 1 178 ? -12.766 -6.597 20.897 1.00 64.50 178 LYS A CA 1
ATOM 1447 C C . LYS A 1 178 ? -12.396 -5.765 19.659 1.00 64.50 178 LYS A C 1
ATOM 1449 O O . LYS A 1 178 ? -12.909 -4.665 19.501 1.00 64.50 178 LYS A O 1
ATOM 1454 N N . ILE A 1 179 ? -11.484 -6.230 18.819 1.00 71.06 179 ILE A N 1
ATOM 1455 C CA . ILE A 1 179 ? -11.114 -5.588 17.544 1.00 71.06 179 ILE A CA 1
ATOM 1456 C C . ILE A 1 179 ? -11.192 -6.680 16.516 1.00 71.06 179 ILE A C 1
ATOM 1458 O O . ILE A 1 179 ? -10.406 -7.566 16.746 1.00 71.06 179 ILE A O 1
ATOM 1462 N N . MET A 1 180 ? -12.021 -6.652 15.461 1.00 74.12 180 MET A N 1
ATOM 1463 C CA . MET A 1 180 ? -12.200 -7.786 14.517 1.00 74.12 180 MET A CA 1
ATOM 1464 C C . MET A 1 180 ? -11.055 -8.028 13.519 1.00 74.12 180 MET A C 1
ATOM 1466 O O . MET A 1 180 ? -10.878 -9.139 13.025 1.00 74.12 180 MET A O 1
ATOM 1470 N N . CYS A 1 181 ? -10.282 -7.001 13.189 1.00 82.75 181 CYS A N 1
ATOM 1471 C CA . CYS A 1 181 ? -9.255 -7.066 12.154 1.00 82.75 181 CYS A CA 1
ATOM 1472 C C . CYS A 1 181 ? -8.126 -6.083 12.474 1.00 82.75 181 CYS A C 1
ATOM 1474 O O . CYS A 1 181 ? -8.403 -4.961 12.897 1.00 82.75 181 CYS A O 1
ATOM 1476 N N . GLY A 1 182 ? -6.868 -6.482 12.270 1.00 87.25 182 GLY A N 1
ATOM 1477 C CA . GLY A 1 182 ? -5.699 -5.686 12.650 1.00 87.25 182 GLY A CA 1
ATOM 1478 C C . GLY A 1 182 ? -4.648 -5.585 11.554 1.00 87.25 182 GLY A C 1
ATOM 1479 O O . GLY A 1 182 ? -4.061 -6.597 11.164 1.00 87.25 182 GLY A O 1
ATOM 1480 N N . VAL A 1 183 ? -4.378 -4.363 11.092 1.00 92.12 183 VAL A N 1
ATOM 1481 C CA . VAL A 1 183 ? -3.363 -4.081 10.067 1.00 92.12 183 VAL A CA 1
ATOM 1482 C C . VAL A 1 183 ? -2.554 -2.846 10.448 1.00 92.12 183 VAL A C 1
ATOM 1484 O O . VAL A 1 183 ? -3.110 -1.864 10.926 1.00 92.12 183 VAL A O 1
ATOM 1487 N N . THR A 1 184 ? -1.253 -2.861 10.172 1.00 93.56 184 THR A N 1
ATOM 1488 C CA . THR A 1 184 ? -0.423 -1.656 10.103 1.00 93.56 184 THR A CA 1
ATOM 1489 C C . THR A 1 184 ? 0.041 -1.432 8.674 1.00 93.56 184 THR A C 1
ATOM 1491 O O . THR A 1 184 ? 0.756 -2.266 8.120 1.00 93.56 184 THR A O 1
ATOM 1494 N N . ALA A 1 185 ? -0.313 -0.294 8.088 1.00 96.12 185 ALA A N 1
ATOM 1495 C CA . ALA A 1 185 ? 0.217 0.154 6.809 1.00 96.12 185 ALA A CA 1
ATOM 1496 C C . ALA A 1 185 ? 1.474 1.005 7.045 1.00 96.12 185 ALA A C 1
ATOM 1498 O O . ALA A 1 185 ? 1.405 2.133 7.536 1.00 96.12 185 ALA A O 1
ATOM 1499 N N . HIS A 1 186 ? 2.634 0.464 6.681 1.00 95.69 186 HIS A N 1
ATOM 1500 C CA . HIS A 1 186 ? 3.884 1.210 6.605 1.00 95.69 186 HIS A CA 1
ATOM 1501 C C . HIS A 1 186 ? 3.974 1.901 5.244 1.00 95.69 186 HIS A C 1
ATOM 1503 O O . HIS A 1 186 ? 4.436 1.299 4.280 1.00 95.69 186 HIS A O 1
ATOM 1509 N N . VAL A 1 187 ? 3.523 3.151 5.161 1.00 96.62 187 VAL A N 1
ATOM 1510 C CA . VAL A 1 187 ? 3.254 3.916 3.930 1.00 96.62 187 VAL A CA 1
ATOM 1511 C C . VAL A 1 187 ? 4.496 4.428 3.190 1.00 96.62 187 VAL A C 1
ATOM 1513 O O . VAL A 1 187 ? 4.400 5.317 2.352 1.00 96.62 187 VAL A O 1
ATOM 1516 N N . GLY A 1 188 ? 5.671 3.886 3.495 1.00 95.69 188 GLY A N 1
ATOM 1517 C CA . GLY A 1 188 ? 6.932 4.237 2.852 1.00 95.69 188 GLY A CA 1
ATOM 1518 C C . GLY A 1 188 ? 8.119 4.114 3.798 1.00 95.69 188 GLY A C 1
ATOM 1519 O O . GLY A 1 188 ? 7.962 4.044 5.022 1.00 95.69 188 GLY A O 1
ATOM 1520 N N . ARG A 1 189 ? 9.326 4.113 3.225 1.00 95.19 189 ARG A N 1
ATOM 1521 C CA . ARG A 1 189 ? 10.585 4.074 3.977 1.00 95.19 189 ARG A CA 1
ATOM 1522 C C . ARG A 1 189 ? 11.187 5.469 4.069 1.00 95.19 189 ARG A C 1
ATOM 1524 O O . ARG A 1 189 ? 11.795 5.946 3.121 1.00 95.19 189 ARG A O 1
ATOM 1531 N N . ILE A 1 190 ? 11.058 6.137 5.215 1.00 94.75 190 ILE A N 1
ATOM 1532 C CA . ILE A 1 190 ? 11.454 7.557 5.339 1.00 94.75 190 ILE A CA 1
ATOM 1533 C C . ILE A 1 190 ? 12.957 7.816 5.177 1.00 94.75 190 ILE A C 1
ATOM 1535 O O . ILE A 1 190 ? 13.343 8.923 4.822 1.00 94.75 190 ILE A O 1
ATOM 1539 N N . ASN A 1 191 ? 13.812 6.808 5.381 1.00 95.25 191 ASN A N 1
ATOM 1540 C CA . ASN A 1 191 ? 15.243 6.904 5.077 1.00 95.25 191 ASN A CA 1
ATOM 1541 C C . ASN A 1 191 ? 15.565 6.623 3.591 1.00 95.25 191 ASN A C 1
ATOM 1543 O O . ASN A 1 191 ? 16.733 6.603 3.205 1.00 95.25 191 ASN A O 1
ATOM 1547 N N . ASN A 1 192 ? 14.559 6.461 2.730 1.00 96.75 192 ASN A N 1
ATOM 1548 C CA . ASN A 1 192 ? 14.691 6.514 1.278 1.00 96.75 192 ASN A CA 1
ATOM 1549 C C . ASN A 1 192 ? 14.259 7.888 0.750 1.00 96.75 192 ASN A C 1
ATOM 1551 O O . ASN A 1 192 ? 13.153 8.351 1.019 1.00 96.75 192 ASN A O 1
ATOM 1555 N N . ALA A 1 193 ? 15.110 8.526 -0.055 1.00 95.94 193 ALA A N 1
ATOM 1556 C CA . ALA A 1 193 ? 14.867 9.889 -0.530 1.00 95.94 193 ALA A CA 1
ATOM 1557 C C . ALA A 1 193 ? 13.602 10.027 -1.401 1.00 95.94 193 ALA A C 1
ATOM 1559 O O . ALA A 1 193 ? 12.927 11.053 -1.342 1.00 95.94 193 ALA A O 1
ATOM 1560 N N . ASN A 1 194 ? 13.259 9.007 -2.198 1.00 96.88 194 ASN A N 1
ATOM 1561 C CA . ASN A 1 194 ? 12.081 9.067 -3.065 1.00 96.88 194 ASN A CA 1
ATOM 1562 C C . ASN A 1 194 ? 10.786 8.924 -2.265 1.00 96.88 194 ASN A C 1
ATOM 1564 O O . ASN A 1 194 ? 9.849 9.679 -2.506 1.00 96.88 194 ASN A O 1
ATOM 1568 N N . ASP A 1 195 ? 10.737 8.006 -1.302 1.00 97.44 195 ASP A N 1
ATOM 1569 C CA . ASP A 1 195 ? 9.565 7.855 -0.436 1.00 97.44 195 ASP A CA 1
ATOM 1570 C C . ASP A 1 195 ? 9.393 9.063 0.481 1.00 97.44 195 ASP A C 1
ATOM 1572 O O . ASP A 1 195 ? 8.286 9.579 0.606 1.00 97.44 195 ASP A O 1
ATOM 1576 N N . ALA A 1 196 ? 10.485 9.582 1.054 1.00 96.75 196 ALA A N 1
ATOM 1577 C CA . ALA A 1 196 ? 10.451 10.821 1.826 1.00 96.75 196 ALA A CA 1
ATOM 1578 C C . ALA A 1 196 ? 9.884 11.984 0.995 1.00 96.75 196 ALA A C 1
ATOM 1580 O O . ALA A 1 196 ? 9.040 12.732 1.484 1.00 96.75 196 ALA A O 1
ATOM 1581 N N . ARG A 1 197 ? 10.273 12.101 -0.285 1.00 96.75 197 ARG A N 1
ATOM 1582 C CA . ARG A 1 197 ? 9.719 13.102 -1.212 1.00 96.75 197 ARG A CA 1
ATOM 1583 C C . ARG A 1 197 ? 8.214 12.918 -1.435 1.00 96.75 197 ARG A C 1
ATOM 1585 O O . ARG A 1 197 ? 7.491 13.912 -1.433 1.00 96.75 197 ARG A O 1
ATOM 1592 N N . LEU A 1 198 ? 7.750 11.679 -1.627 1.00 97.00 198 LEU A N 1
ATOM 1593 C CA . LEU A 1 198 ? 6.325 11.365 -1.804 1.00 97.00 198 LEU A CA 1
ATOM 1594 C C . LEU A 1 198 ? 5.505 11.650 -0.538 1.00 97.00 198 LEU A C 1
ATOM 1596 O O . LEU A 1 198 ? 4.385 12.136 -0.634 1.00 97.00 198 LEU A O 1
A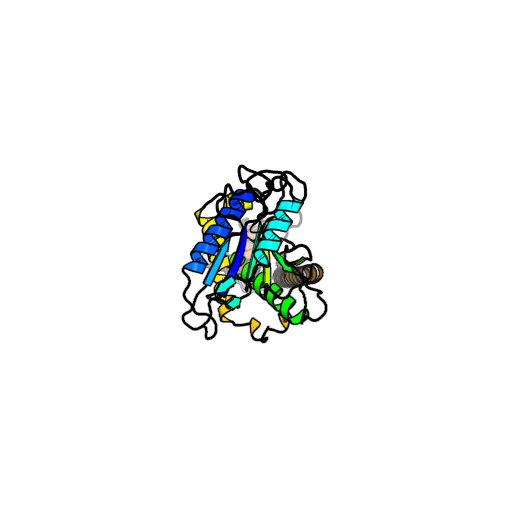TOM 1600 N N . LEU A 1 199 ? 6.048 11.384 0.649 1.00 96.94 199 LEU A N 1
ATOM 1601 C CA . LEU A 1 199 ? 5.356 11.658 1.912 1.00 96.94 199 LEU A CA 1
ATOM 1602 C C . LEU A 1 199 ? 5.365 13.150 2.268 1.00 96.94 199 LEU A C 1
ATOM 1604 O O . LEU A 1 199 ? 4.392 13.668 2.817 1.00 96.94 199 LEU A O 1
ATOM 1608 N N . TYR A 1 200 ? 6.441 13.861 1.933 1.00 96.44 200 TYR A N 1
ATOM 1609 C CA . TYR A 1 200 ? 6.539 15.300 2.159 1.00 96.44 200 TYR A CA 1
ATOM 1610 C C . TYR A 1 200 ? 5.529 16.082 1.309 1.00 96.44 200 TYR A C 1
ATOM 1612 O O . TYR A 1 200 ? 4.868 16.993 1.814 1.00 96.44 200 TYR A O 1
ATOM 1620 N N . ASN A 1 201 ? 5.383 15.715 0.033 1.00 97.06 201 ASN A N 1
ATOM 1621 C CA . ASN A 1 201 ? 4.408 16.336 -0.854 1.00 97.06 201 ASN A CA 1
ATOM 1622 C C . ASN A 1 201 ? 2.975 15.976 -0.418 1.00 97.06 201 ASN A C 1
ATOM 1624 O O . ASN A 1 201 ? 2.612 14.811 -0.280 1.00 97.06 201 ASN A O 1
ATOM 1628 N N . GLU A 1 202 ? 2.169 17.007 -0.166 1.00 97.56 202 GLU A N 1
ATOM 1629 C CA . GLU A 1 202 ? 0.817 16.858 0.370 1.00 97.56 202 GLU A CA 1
ATOM 1630 C C . GLU A 1 202 ? -0.140 16.149 -0.583 1.00 97.56 202 GLU A C 1
ATOM 1632 O O . GLU A 1 202 ? -0.906 15.305 -0.137 1.00 97.56 202 GLU A O 1
ATOM 1637 N N . GLU A 1 203 ? -0.077 16.444 -1.878 1.00 98.12 203 GLU A N 1
ATOM 1638 C CA . GLU A 1 203 ? -0.953 15.834 -2.877 1.00 98.12 203 GLU A CA 1
ATOM 1639 C C . GLU A 1 203 ? -0.699 14.327 -2.972 1.00 98.12 203 GLU A C 1
ATOM 1641 O O . GLU A 1 203 ? -1.627 13.529 -2.847 1.00 98.12 203 GLU A O 1
ATOM 1646 N N . THR A 1 204 ? 0.568 13.921 -3.088 1.00 97.81 204 THR A N 1
ATOM 1647 C CA . THR A 1 204 ? 0.937 12.501 -3.151 1.00 97.81 204 THR A CA 1
ATOM 1648 C C . THR A 1 204 ? 0.661 11.776 -1.837 1.00 97.81 204 THR A C 1
ATOM 1650 O O . THR A 1 204 ? 0.179 10.645 -1.851 1.00 97.81 204 THR A O 1
ATOM 1653 N N . ARG A 1 205 ? 0.904 12.420 -0.690 1.00 97.75 205 ARG A N 1
ATOM 1654 C CA . ARG A 1 205 ? 0.572 11.856 0.626 1.00 97.75 205 ARG A CA 1
ATOM 1655 C C . ARG A 1 205 ? -0.937 11.677 0.804 1.00 97.75 205 ARG A C 1
ATOM 1657 O O . ARG A 1 205 ? -1.365 10.638 1.304 1.00 97.75 205 ARG A O 1
ATOM 1664 N N . ASN A 1 206 ? -1.735 12.664 0.399 1.00 98.56 206 ASN A N 1
ATOM 1665 C CA . ASN A 1 206 ? -3.192 12.591 0.479 1.00 98.56 206 ASN A CA 1
ATOM 1666 C C . ASN A 1 206 ? -3.734 11.517 -0.467 1.00 98.56 206 ASN A C 1
ATOM 1668 O O . ASN A 1 206 ? -4.607 10.766 -0.058 1.00 98.56 206 ASN A O 1
ATOM 1672 N N . ALA A 1 207 ? -3.159 11.360 -1.663 1.00 98.50 207 ALA A N 1
ATOM 1673 C CA . ALA A 1 207 ? -3.517 10.270 -2.569 1.00 98.50 207 ALA A CA 1
ATOM 1674 C C . ALA A 1 207 ? -3.261 8.886 -1.944 1.00 98.50 207 ALA A C 1
ATOM 1676 O O . ALA A 1 207 ? -4.098 7.995 -2.074 1.00 98.50 207 ALA A O 1
ATOM 1677 N N . ILE A 1 208 ? -2.148 8.698 -1.222 1.00 98.56 208 ILE A N 1
ATOM 1678 C CA . ILE A 1 208 ? -1.888 7.458 -0.467 1.00 98.56 208 ILE A CA 1
ATOM 1679 C C . ILE A 1 208 ? -2.968 7.242 0.600 1.00 98.56 208 ILE A C 1
ATOM 1681 O O . ILE A 1 208 ? -3.540 6.157 0.678 1.00 98.56 208 ILE A O 1
ATOM 1685 N N . ALA A 1 209 ? -3.272 8.265 1.401 1.00 98.69 209 ALA A N 1
ATOM 1686 C CA . ALA A 1 209 ? -4.289 8.188 2.449 1.00 98.69 209 ALA A CA 1
ATOM 1687 C C . ALA A 1 209 ? -5.696 7.892 1.897 1.00 98.69 209 ALA A C 1
ATOM 1689 O O . ALA A 1 209 ? -6.387 7.016 2.413 1.00 98.69 209 ALA A O 1
ATOM 1690 N N . ASP A 1 210 ? -6.099 8.569 0.823 1.00 98.69 210 ASP A N 1
ATOM 1691 C CA . ASP A 1 210 ? -7.403 8.376 0.187 1.00 98.69 210 ASP A CA 1
ATOM 1692 C C . ASP A 1 210 ? -7.532 6.954 -0.376 1.00 98.69 210 ASP A C 1
ATOM 1694 O O . ASP A 1 210 ? -8.547 6.301 -0.157 1.00 98.69 210 ASP A O 1
ATOM 1698 N N . ASN A 1 211 ? -6.469 6.403 -0.973 1.00 98.62 211 ASN A N 1
ATOM 1699 C CA . ASN A 1 211 ? -6.463 5.013 -1.443 1.00 98.62 211 ASN A CA 1
ATOM 1700 C C . ASN A 1 211 ? -6.498 3.979 -0.305 1.00 98.62 211 ASN A C 1
ATOM 1702 O O . ASN A 1 211 ? -7.075 2.905 -0.473 1.00 98.62 211 ASN A O 1
ATOM 1706 N N . ILE A 1 212 ? -5.917 4.280 0.862 1.00 98.69 212 ILE A N 1
ATOM 1707 C CA . ILE A 1 212 ? -6.077 3.437 2.060 1.00 98.69 212 ILE A CA 1
ATOM 1708 C C . ILE A 1 212 ? -7.544 3.448 2.517 1.00 98.69 212 ILE A C 1
ATOM 1710 O O . ILE A 1 212 ? -8.100 2.388 2.807 1.00 98.69 212 ILE A O 1
ATOM 1714 N N . ALA A 1 213 ? -8.186 4.619 2.558 1.00 98.19 213 ALA A N 1
ATOM 1715 C CA . ALA A 1 213 ? -9.595 4.743 2.928 1.00 98.19 213 ALA A CA 1
ATOM 1716 C C . ALA A 1 213 ? -10.520 4.027 1.926 1.00 98.19 213 ALA A C 1
ATOM 1718 O O . ALA A 1 213 ? -11.403 3.276 2.340 1.00 98.19 213 ALA A O 1
ATOM 1719 N N . GLU A 1 214 ? -10.280 4.182 0.621 1.00 96.50 214 GLU A N 1
ATOM 1720 C CA . GLU A 1 214 ? -11.006 3.463 -0.434 1.00 96.50 214 GLU A CA 1
ATOM 1721 C C . GLU A 1 214 ? -10.849 1.945 -0.307 1.00 96.50 214 GLU A C 1
ATOM 1723 O O . GLU A 1 214 ? -11.835 1.214 -0.414 1.00 96.50 214 GLU A O 1
ATOM 1728 N N . ALA A 1 215 ? -9.636 1.461 -0.024 1.00 96.38 215 ALA A N 1
ATOM 1729 C CA . ALA A 1 215 ? -9.380 0.042 0.198 1.00 96.38 215 ALA A CA 1
ATOM 1730 C C . ALA A 1 215 ? -10.168 -0.506 1.397 1.00 96.38 215 ALA A C 1
ATOM 1732 O O . ALA A 1 215 ? -10.753 -1.586 1.305 1.00 96.38 215 ALA A O 1
ATOM 1733 N N . ILE A 1 216 ? -10.216 0.241 2.505 1.00 95.12 216 ILE A N 1
ATOM 1734 C CA . ILE A 1 216 ? -11.002 -0.119 3.693 1.00 95.12 216 ILE A CA 1
ATOM 1735 C C . ILE A 1 216 ? -12.495 -0.136 3.358 1.00 95.12 216 ILE A C 1
ATOM 1737 O O . ILE A 1 216 ? -13.172 -1.117 3.663 1.00 95.12 216 ILE A O 1
ATOM 1741 N N . ALA A 1 217 ? -13.007 0.903 2.697 1.00 93.31 217 ALA A N 1
ATOM 1742 C CA . ALA A 1 217 ? -14.406 0.988 2.290 1.00 93.31 217 ALA A CA 1
ATOM 1743 C C . ALA A 1 217 ? -14.816 -0.180 1.386 1.00 93.31 217 ALA A C 1
ATOM 1745 O O . ALA A 1 217 ? -15.802 -0.862 1.667 1.00 93.31 217 ALA A O 1
ATOM 1746 N N . TYR A 1 218 ? -14.011 -0.468 0.363 1.00 91.81 218 TYR A N 1
ATOM 1747 C CA . TYR A 1 218 ? -14.212 -1.613 -0.517 1.00 91.81 218 TYR A CA 1
ATOM 1748 C C . TYR A 1 218 ? -14.207 -2.934 0.258 1.00 91.81 218 TYR A C 1
ATOM 1750 O O . TYR A 1 218 ? -15.109 -3.751 0.083 1.00 91.81 218 TYR A O 1
ATOM 1758 N N . TRP A 1 219 ? -13.221 -3.141 1.134 1.00 90.94 219 TRP A N 1
ATOM 1759 C CA . TRP A 1 219 ? -13.087 -4.368 1.919 1.00 90.94 219 TRP A CA 1
ATOM 1760 C C . TRP A 1 219 ? -14.284 -4.604 2.849 1.00 90.94 219 TRP A C 1
ATOM 1762 O O . TRP A 1 219 ? -14.777 -5.729 2.943 1.00 90.94 219 TRP A O 1
ATOM 1772 N N . VAL A 1 220 ? -14.785 -3.549 3.500 1.00 88.44 220 VAL A N 1
ATOM 1773 C CA . VAL A 1 220 ? -15.985 -3.621 4.349 1.00 88.44 220 VAL A CA 1
ATOM 1774 C C . VAL A 1 220 ? -17.233 -3.938 3.522 1.00 88.44 220 VAL A C 1
ATOM 1776 O O . VAL A 1 220 ? -18.063 -4.727 3.973 1.00 88.44 220 VAL A O 1
ATOM 1779 N N . ASP A 1 221 ? -17.355 -3.386 2.313 1.00 86.00 221 ASP A N 1
ATOM 1780 C CA . ASP A 1 221 ? -18.490 -3.644 1.415 1.00 86.00 221 ASP A CA 1
ATOM 1781 C C . ASP A 1 221 ? -18.539 -5.101 0.921 1.00 86.00 221 ASP A C 1
ATOM 1783 O O . ASP A 1 221 ? -19.620 -5.638 0.693 1.00 86.00 221 ASP A O 1
ATOM 1787 N N . GLN A 1 222 ? -17.390 -5.787 0.842 1.00 82.25 222 GLN A N 1
ATOM 1788 C CA . GLN A 1 222 ? -17.351 -7.227 0.546 1.00 82.25 222 GLN A CA 1
ATOM 1789 C C . GLN A 1 222 ? -17.912 -8.102 1.685 1.00 82.25 222 GLN A C 1
ATOM 1791 O O . GLN A 1 222 ? -18.129 -9.296 1.480 1.00 82.25 222 GLN A O 1
ATOM 1796 N N . ASP A 1 223 ? -18.107 -7.541 2.886 1.00 75.94 223 ASP A N 1
ATOM 1797 C CA . ASP A 1 223 ? -18.559 -8.232 4.104 1.00 75.94 223 ASP A CA 1
ATOM 1798 C C . ASP A 1 223 ? -17.819 -9.557 4.364 1.00 75.94 223 ASP A C 1
ATOM 1800 O O . ASP A 1 223 ? -18.404 -10.569 4.762 1.00 75.94 223 ASP A O 1
ATOM 1804 N N . TYR A 1 224 ? -16.495 -9.568 4.167 1.00 71.94 224 TYR A N 1
ATOM 1805 C CA . TYR A 1 224 ? -15.673 -10.755 4.428 1.00 71.94 224 TYR A CA 1
ATOM 1806 C C . TYR A 1 224 ? -15.789 -11.255 5.876 1.00 71.94 224 TYR A C 1
ATOM 1808 O O . TYR A 1 224 ? -15.563 -12.437 6.146 1.00 71.94 224 TYR A O 1
ATOM 1816 N N . THR A 1 225 ? -16.214 -10.399 6.810 1.00 65.00 225 THR A N 1
ATOM 1817 C CA . THR A 1 225 ? -16.437 -10.792 8.207 1.00 65.00 225 THR A CA 1
ATOM 1818 C C . THR A 1 225 ? -17.718 -11.564 8.472 1.00 65.00 225 THR A C 1
ATOM 1820 O O . THR A 1 225 ? -17.920 -12.042 9.585 1.00 65.00 225 THR A O 1
ATOM 1823 N N . SER A 1 226 ? -18.549 -11.781 7.453 1.00 68.12 226 SER A N 1
ATOM 1824 C CA . SER A 1 226 ? -19.599 -12.805 7.485 1.00 68.12 226 SER A CA 1
ATOM 1825 C C . SER A 1 226 ? -19.049 -14.244 7.500 1.00 68.12 226 SER A C 1
ATOM 1827 O O . SER A 1 226 ? -19.821 -15.191 7.624 1.00 68.12 226 SER A O 1
ATOM 1829 N N . GLY A 1 227 ? -17.726 -14.422 7.368 1.00 65.88 227 GLY A N 1
ATOM 1830 C CA . GLY A 1 227 ? -17.054 -15.724 7.287 1.00 65.88 227 GLY A CA 1
ATOM 1831 C C . GLY A 1 227 ? -16.788 -16.190 5.851 1.00 65.88 227 GLY A C 1
ATOM 1832 O O . GLY A 1 227 ? -16.081 -17.175 5.640 1.00 65.88 227 GLY A O 1
ATOM 1833 N N . ASN A 1 228 ? -17.273 -15.454 4.847 1.00 72.56 228 ASN A N 1
ATOM 1834 C CA . ASN A 1 228 ? -17.065 -15.740 3.424 1.00 72.56 228 ASN A CA 1
ATOM 1835 C C . ASN A 1 228 ? -15.730 -15.191 2.898 1.00 72.56 228 ASN A C 1
ATOM 1837 O O . ASN A 1 228 ? -15.672 -14.529 1.862 1.00 72.56 228 ASN A O 1
ATOM 1841 N N . VAL A 1 229 ? -14.637 -15.449 3.615 1.00 76.56 229 VAL A N 1
ATOM 1842 C CA . VAL A 1 229 ? -13.303 -15.027 3.173 1.00 76.56 229 VAL A CA 1
ATOM 1843 C C . VAL A 1 229 ? -12.812 -15.954 2.053 1.00 76.56 229 VAL A C 1
ATOM 1845 O O . VAL A 1 229 ? -12.843 -17.177 2.234 1.00 76.56 229 VAL A O 1
ATOM 1848 N N . PRO A 1 230 ? -12.315 -15.420 0.919 1.00 83.50 230 PRO A N 1
ATOM 1849 C CA . PRO A 1 230 ? -11.698 -16.224 -0.131 1.00 83.50 230 PRO A CA 1
ATOM 1850 C C . PRO A 1 230 ? -10.587 -17.140 0.399 1.00 83.50 230 PRO A C 1
ATOM 1852 O O . PRO A 1 230 ? -9.751 -16.713 1.195 1.00 83.50 230 PRO A O 1
ATOM 1855 N N . ASP A 1 231 ? -10.521 -18.380 -0.099 1.00 84.19 231 ASP A N 1
ATOM 1856 C CA . ASP A 1 231 ? -9.584 -19.403 0.399 1.00 84.19 231 ASP A CA 1
ATOM 1857 C C . ASP A 1 231 ? -8.114 -18.970 0.343 1.00 84.19 231 ASP A C 1
ATOM 1859 O O . ASP A 1 231 ? -7.329 -19.335 1.219 1.00 84.19 231 ASP A O 1
ATOM 1863 N N . LYS A 1 232 ? -7.752 -18.126 -0.633 1.00 84.38 232 LYS A N 1
ATOM 1864 C CA . LYS A 1 232 ? -6.397 -17.571 -0.757 1.00 84.38 232 LYS A CA 1
ATOM 1865 C C . LYS A 1 232 ? -5.942 -16.795 0.487 1.00 84.38 232 LYS A C 1
ATOM 1867 O O . LYS A 1 232 ? -4.745 -16.713 0.726 1.00 84.38 232 LYS A O 1
ATOM 1872 N N . TYR A 1 233 ? -6.873 -16.259 1.279 1.00 85.19 233 TYR A N 1
ATOM 1873 C CA . TYR A 1 233 ? -6.568 -15.502 2.493 1.00 85.19 233 TYR A CA 1
ATOM 1874 C C . TYR A 1 233 ? -6.593 -16.352 3.768 1.00 85.19 233 TYR A C 1
ATOM 1876 O O . TYR A 1 233 ? -6.087 -15.914 4.795 1.00 85.19 233 TYR A O 1
ATOM 1884 N N . LYS A 1 234 ? -7.137 -17.576 3.726 1.00 80.38 234 LYS A N 1
ATOM 1885 C CA . LYS A 1 234 ? -7.179 -18.477 4.894 1.00 80.38 234 LYS A CA 1
ATOM 1886 C C . LYS A 1 234 ? -5.808 -19.038 5.262 1.00 80.38 234 LYS A C 1
ATOM 1888 O O . LYS A 1 234 ? -5.606 -19.509 6.374 1.00 80.38 234 LYS A O 1
ATOM 1893 N N . THR A 1 235 ? -4.865 -18.995 4.324 1.00 77.19 235 THR A N 1
ATOM 1894 C CA . THR A 1 235 ? -3.472 -19.359 4.580 1.00 77.19 235 THR A CA 1
ATOM 1895 C C . THR A 1 235 ? -2.672 -18.080 4.813 1.00 77.19 235 THR A C 1
ATOM 1897 O O . THR A 1 235 ? -2.624 -17.245 3.910 1.00 77.19 235 THR A O 1
ATOM 1900 N N . PRO A 1 236 ? -2.039 -17.904 5.987 1.00 71.06 236 PRO A N 1
ATOM 1901 C CA . PRO A 1 236 ? -1.221 -16.731 6.251 1.00 71.06 236 PRO A CA 1
ATOM 1902 C C . PRO A 1 236 ? -0.107 -16.598 5.215 1.00 71.06 236 PRO A C 1
ATOM 1904 O O . PRO A 1 236 ? 0.696 -17.512 5.039 1.00 71.06 236 PRO A O 1
ATOM 1907 N N . TYR A 1 237 ? -0.036 -15.443 4.565 1.00 73.75 237 TYR A N 1
ATOM 1908 C CA . TYR A 1 237 ? 1.041 -15.112 3.649 1.00 73.75 237 TYR A CA 1
ATOM 1909 C C . TYR A 1 237 ? 2.296 -14.705 4.409 1.00 73.75 237 TYR A C 1
ATOM 1911 O O . TYR A 1 237 ? 2.272 -13.823 5.278 1.00 73.75 237 TYR A O 1
ATOM 1919 N N . THR A 1 238 ? 3.395 -15.386 4.108 1.00 71.94 238 THR A N 1
ATOM 1920 C CA . THR A 1 238 ? 4.660 -15.261 4.829 1.00 71.94 238 THR A CA 1
ATOM 1921 C C . THR A 1 238 ? 5.749 -14.614 3.974 1.00 71.94 238 THR A C 1
ATOM 1923 O O . THR A 1 238 ? 5.631 -14.444 2.760 1.00 71.94 238 THR A O 1
ATOM 1926 N N . ALA A 1 239 ? 6.888 -14.296 4.592 1.00 70.56 239 ALA A N 1
ATOM 1927 C CA . ALA A 1 239 ? 8.086 -13.894 3.854 1.00 70.56 239 ALA A CA 1
ATOM 1928 C C . ALA A 1 239 ? 8.571 -14.979 2.864 1.00 70.56 239 ALA A C 1
ATOM 1930 O O . ALA A 1 239 ? 9.197 -14.652 1.856 1.00 70.56 239 ALA A O 1
ATOM 1931 N N . ILE A 1 240 ? 8.274 -16.260 3.127 1.00 76.81 240 ILE A N 1
ATOM 1932 C CA . ILE A 1 240 ? 8.597 -17.367 2.216 1.00 76.81 240 ILE A CA 1
ATOM 1933 C C . ILE A 1 240 ? 7.688 -17.322 0.987 1.00 76.81 240 ILE A C 1
ATOM 1935 O O . ILE A 1 240 ? 8.171 -17.523 -0.125 1.00 76.81 240 ILE A O 1
ATOM 1939 N N . ASP A 1 241 ? 6.402 -17.030 1.167 1.00 79.62 241 ASP A N 1
ATOM 1940 C CA . ASP A 1 241 ? 5.451 -16.938 0.054 1.00 79.62 241 ASP A CA 1
ATOM 1941 C C . ASP A 1 241 ? 5.787 -15.746 -0.847 1.00 79.62 241 ASP A C 1
ATOM 1943 O O . ASP A 1 241 ? 5.929 -15.919 -2.055 1.00 79.62 241 ASP A O 1
ATOM 1947 N N . ASN A 1 242 ? 6.133 -14.601 -0.249 1.00 73.94 242 ASN A N 1
ATOM 1948 C CA . ASN A 1 242 ? 6.716 -13.458 -0.961 1.00 73.94 242 ASN A CA 1
ATOM 1949 C C . ASN A 1 242 ? 7.937 -13.836 -1.817 1.00 73.94 242 ASN A C 1
ATOM 1951 O O . ASN A 1 242 ? 8.079 -13.405 -2.962 1.00 73.94 242 ASN A O 1
ATOM 1955 N N . ALA A 1 243 ? 8.862 -14.622 -1.257 1.00 78.75 243 ALA A N 1
ATOM 1956 C CA . ALA A 1 243 ? 10.055 -15.048 -1.981 1.00 78.75 243 ALA A CA 1
ATOM 1957 C C . ALA A 1 243 ? 9.715 -15.996 -3.143 1.00 78.75 243 ALA A C 1
ATOM 1959 O O . ALA A 1 243 ? 10.315 -15.877 -4.212 1.00 78.75 243 ALA A O 1
ATOM 1960 N N . LYS A 1 244 ? 8.744 -16.901 -2.956 1.00 85.50 244 LYS A N 1
ATOM 1961 C CA . LYS A 1 244 ? 8.252 -17.797 -4.013 1.00 85.50 244 LYS A CA 1
ATOM 1962 C C . LYS A 1 244 ? 7.592 -17.021 -5.148 1.00 85.50 244 LYS A C 1
ATOM 1964 O O . LYS A 1 244 ? 7.897 -17.293 -6.306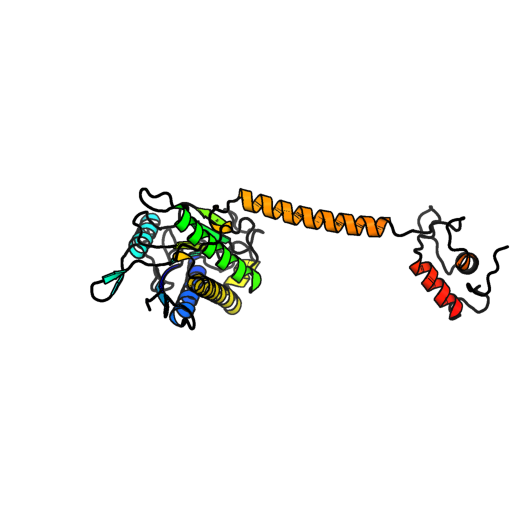 1.00 85.50 244 LYS A O 1
ATOM 1969 N N . ASP A 1 245 ? 6.747 -16.045 -4.832 1.00 82.38 245 ASP A N 1
ATOM 1970 C CA . ASP A 1 245 ? 6.046 -15.252 -5.844 1.00 82.38 245 ASP A CA 1
ATOM 1971 C C . ASP A 1 245 ? 7.016 -14.389 -6.652 1.00 82.38 245 ASP A C 1
ATOM 1973 O O . ASP A 1 245 ? 6.942 -14.367 -7.882 1.00 82.38 245 ASP A O 1
ATOM 1977 N N . ARG A 1 246 ? 8.019 -13.783 -6.002 1.00 80.50 246 ARG A N 1
ATOM 1978 C CA . ARG A 1 246 ? 9.103 -13.099 -6.723 1.00 80.50 246 ARG A CA 1
ATOM 1979 C C . ARG A 1 246 ? 9.915 -14.041 -7.595 1.00 80.50 246 ARG A C 1
ATOM 1981 O O . ARG A 1 246 ? 10.216 -13.694 -8.731 1.00 80.50 246 ARG A O 1
ATOM 1988 N N . ALA A 1 247 ? 10.266 -15.225 -7.093 1.00 87.06 247 ALA A N 1
ATOM 1989 C CA . ALA A 1 247 ? 10.986 -16.214 -7.891 1.00 87.06 247 ALA A CA 1
ATOM 1990 C C . ALA A 1 247 ? 10.168 -16.631 -9.123 1.00 87.06 247 ALA A C 1
ATOM 1992 O O . ALA A 1 247 ? 10.723 -16.755 -10.211 1.00 87.06 247 ALA A O 1
ATOM 1993 N N . LYS A 1 248 ? 8.846 -16.773 -8.975 1.00 91.12 248 LYS A N 1
ATOM 1994 C CA . LYS A 1 248 ? 7.927 -17.058 -10.079 1.00 91.12 248 LYS A CA 1
ATOM 1995 C C . LYS A 1 248 ? 7.859 -15.909 -11.089 1.00 91.12 248 LYS A C 1
ATOM 1997 O O . LYS A 1 248 ? 7.893 -16.173 -12.286 1.00 91.12 248 LYS A O 1
ATOM 2002 N N . ALA A 1 249 ? 7.799 -14.659 -10.629 1.00 86.56 249 ALA A N 1
ATOM 2003 C CA . ALA A 1 249 ? 7.802 -13.486 -11.504 1.00 86.56 249 ALA A CA 1
ATOM 2004 C C . ALA A 1 249 ? 9.125 -13.351 -12.279 1.00 86.56 249 ALA A C 1
ATOM 2006 O O . ALA A 1 249 ? 9.113 -13.149 -13.490 1.00 86.56 249 ALA A O 1
ATOM 2007 N N . VAL A 1 250 ? 10.265 -13.544 -11.606 1.00 90.75 250 VAL A N 1
ATOM 2008 C CA . VAL A 1 250 ? 11.591 -13.561 -12.246 1.00 90.75 250 VAL A CA 1
ATOM 2009 C C . VAL A 1 250 ? 11.693 -14.697 -13.262 1.00 90.75 250 VAL A C 1
ATOM 2011 O O . VAL A 1 250 ? 12.182 -14.477 -14.363 1.00 90.75 250 VAL A O 1
ATOM 2014 N N . LEU A 1 251 ? 11.205 -15.894 -12.928 1.00 94.00 251 LEU A N 1
ATOM 2015 C CA . LEU A 1 251 ? 11.203 -17.030 -13.849 1.00 94.00 251 LEU A CA 1
ATOM 2016 C C . LEU A 1 251 ? 10.370 -16.745 -15.106 1.00 94.00 251 LEU A C 1
ATOM 2018 O O . LEU A 1 251 ? 10.814 -17.072 -16.200 1.00 94.00 251 LEU A O 1
ATOM 2022 N N . ALA A 1 252 ? 9.203 -16.111 -14.963 1.00 92.12 252 ALA A N 1
ATOM 2023 C CA . ALA A 1 252 ? 8.376 -15.724 -16.104 1.00 92.12 252 ALA A CA 1
ATOM 2024 C C . ALA A 1 252 ? 9.093 -14.715 -17.022 1.00 92.12 252 ALA A C 1
ATOM 2026 O O . ALA A 1 252 ? 9.037 -14.845 -18.243 1.00 92.12 252 ALA A O 1
ATOM 2027 N N . GLU A 1 253 ? 9.814 -13.746 -16.451 1.00 93.56 253 GLU A N 1
ATOM 2028 C CA . GLU A 1 253 ? 10.596 -12.790 -17.244 1.00 93.56 253 GLU A CA 1
ATOM 2029 C C . GLU A 1 253 ? 11.811 -13.453 -17.913 1.00 93.56 253 GLU A C 1
ATOM 2031 O O . GLU A 1 253 ? 12.128 -13.141 -19.058 1.00 93.56 253 GLU A O 1
ATOM 2036 N N . ILE A 1 254 ? 12.469 -14.407 -17.241 1.00 94.94 254 ILE A N 1
ATOM 2037 C CA . ILE A 1 254 ? 13.541 -15.215 -17.844 1.00 94.94 254 ILE A CA 1
ATOM 2038 C C . ILE A 1 254 ? 13.003 -15.995 -19.045 1.00 94.94 254 ILE A C 1
ATOM 2040 O O . ILE A 1 254 ? 13.598 -15.917 -20.112 1.00 94.94 254 ILE A O 1
ATOM 2044 N N . GLN A 1 255 ? 11.861 -16.673 -18.905 1.00 94.44 255 GLN A N 1
ATOM 2045 C CA . GLN A 1 255 ? 11.239 -17.432 -19.997 1.00 94.44 255 GLN A CA 1
ATOM 2046 C C . GLN A 1 255 ? 10.909 -16.540 -21.197 1.00 94.44 255 GLN A C 1
ATOM 2048 O O . GLN A 1 255 ? 11.237 -16.874 -22.332 1.00 94.44 255 GLN A O 1
ATOM 2053 N N . LYS A 1 256 ? 10.337 -15.359 -20.951 1.00 94.19 256 LYS A N 1
ATOM 2054 C CA . LYS A 1 256 ? 10.077 -14.371 -22.003 1.00 94.19 256 LYS A CA 1
ATOM 2055 C C . LYS A 1 256 ? 11.368 -13.919 -22.697 1.00 94.19 256 LYS A C 1
ATOM 2057 O O . LYS A 1 256 ? 11.404 -13.803 -23.919 1.00 94.19 256 LYS A O 1
ATOM 2062 N N . ASN A 1 257 ? 12.433 -13.670 -21.937 1.00 93.50 257 ASN A N 1
ATOM 2063 C CA . ASN A 1 257 ? 13.729 -13.287 -22.499 1.00 93.50 257 ASN A CA 1
ATOM 2064 C C . ASN A 1 257 ? 14.387 -14.427 -23.290 1.00 93.50 257 ASN A C 1
ATOM 2066 O O . ASN A 1 257 ? 15.028 -14.152 -24.300 1.00 93.50 257 ASN A O 1
ATOM 2070 N N . GLU A 1 258 ? 14.215 -15.682 -22.874 1.00 93.75 258 GLU A N 1
ATOM 2071 C CA . GLU A 1 258 ? 14.659 -16.859 -23.631 1.00 93.75 258 GLU A CA 1
ATOM 2072 C C . GLU A 1 258 ? 13.920 -16.973 -24.974 1.00 93.75 258 GLU A C 1
ATOM 2074 O O . GLU A 1 258 ? 14.557 -17.235 -25.993 1.00 93.75 258 GLU A O 1
ATOM 2079 N N . GLU A 1 259 ? 12.611 -16.703 -25.014 1.00 93.00 259 GLU A N 1
ATOM 2080 C CA . GLU A 1 259 ? 11.837 -16.654 -26.265 1.00 93.00 259 GLU A CA 1
ATOM 2081 C C . GLU A 1 259 ? 12.333 -15.541 -27.201 1.00 93.00 259 GLU A C 1
ATOM 2083 O O . GLU A 1 259 ? 12.579 -15.788 -28.382 1.00 93.00 259 GLU A O 1
ATOM 2088 N N . LEU A 1 260 ? 12.546 -14.330 -26.672 1.00 92.50 260 LEU A N 1
ATOM 2089 C CA . LEU A 1 260 ? 13.116 -13.201 -27.420 1.00 92.50 260 LEU A CA 1
ATOM 2090 C C . LEU A 1 260 ? 14.522 -13.512 -27.948 1.00 92.50 260 LEU A C 1
ATOM 2092 O O . LEU A 1 260 ? 14.837 -13.187 -29.093 1.00 92.50 260 LEU A O 1
ATOM 2096 N N . LEU A 1 261 ? 15.367 -14.147 -27.132 1.00 91.44 261 LEU A N 1
ATOM 2097 C CA . LEU A 1 261 ? 16.708 -14.554 -27.539 1.00 91.44 261 LEU A CA 1
ATOM 2098 C C . LEU A 1 261 ? 16.642 -15.612 -28.641 1.00 91.44 261 LEU A C 1
ATOM 2100 O O . LEU A 1 261 ? 17.328 -15.465 -29.647 1.00 91.44 261 LEU A O 1
ATOM 2104 N N . SER A 1 262 ? 15.772 -16.614 -28.505 1.00 88.44 262 SER A N 1
ATOM 2105 C CA . SER A 1 262 ? 15.558 -17.624 -29.543 1.00 88.44 262 SER A CA 1
ATOM 2106 C C . SER A 1 262 ? 15.041 -17.005 -30.842 1.00 88.44 262 SER A C 1
ATOM 2108 O O . SER A 1 262 ? 15.448 -17.442 -31.918 1.00 88.44 262 SER A O 1
ATOM 2110 N N . GLU A 1 263 ? 14.165 -15.997 -30.780 1.00 86.62 263 GLU A N 1
ATOM 2111 C CA . GLU A 1 263 ? 13.715 -15.274 -31.971 1.00 86.62 263 GLU A CA 1
ATOM 2112 C C . GLU A 1 263 ? 14.896 -14.562 -32.643 1.00 86.62 263 GLU A C 1
ATOM 2114 O O . GLU A 1 263 ? 15.076 -14.685 -33.855 1.00 86.62 263 GLU A O 1
ATOM 2119 N N . ILE A 1 264 ? 15.737 -13.874 -31.866 1.00 83.25 264 ILE A N 1
ATOM 2120 C CA . ILE A 1 264 ? 16.937 -13.191 -32.366 1.00 83.25 264 ILE A CA 1
ATOM 2121 C C . ILE A 1 264 ? 17.924 -14.188 -32.985 1.00 83.25 264 ILE A C 1
ATOM 2123 O O . ILE A 1 264 ? 18.392 -13.950 -34.096 1.00 83.25 264 ILE A O 1
ATOM 2127 N N . GLU A 1 265 ? 18.209 -15.303 -32.312 1.00 80.00 265 GLU A N 1
ATOM 2128 C CA . GLU A 1 265 ? 19.113 -16.353 -32.799 1.00 80.00 265 GLU A CA 1
ATOM 2129 C C . GLU A 1 265 ? 18.570 -17.058 -34.050 1.00 80.00 265 GLU A C 1
ATOM 2131 O O . GLU A 1 265 ? 19.343 -17.472 -34.911 1.00 80.00 265 GLU A O 1
ATOM 2136 N N . SER A 1 266 ? 17.244 -17.170 -34.190 1.00 79.88 266 SER A N 1
ATOM 2137 C CA . SER A 1 266 ? 16.613 -17.776 -35.370 1.00 79.88 266 SER A CA 1
ATOM 2138 C C . SER A 1 266 ? 16.661 -16.894 -36.622 1.00 79.88 266 SER A C 1
ATOM 2140 O O . SER A 1 266 ? 16.440 -17.389 -37.732 1.00 79.88 266 SER A O 1
ATOM 2142 N N . ARG A 1 267 ? 16.942 -15.590 -36.481 1.00 80.62 267 ARG A N 1
ATOM 2143 C CA . ARG A 1 267 ? 17.064 -14.688 -37.631 1.00 80.62 267 ARG A CA 1
ATOM 2144 C C . ARG A 1 267 ? 18.327 -15.040 -38.403 1.00 80.62 267 ARG A C 1
ATOM 2146 O O . ARG A 1 267 ? 19.442 -14.844 -37.932 1.00 80.62 267 ARG A O 1
ATOM 2153 N N . MET A 1 268 ? 18.134 -15.535 -39.622 1.00 81.75 268 MET A N 1
ATOM 2154 C CA . MET A 1 268 ? 19.235 -15.874 -40.513 1.00 81.75 268 MET A CA 1
ATOM 2155 C C . MET A 1 268 ? 20.057 -14.624 -40.844 1.00 81.75 268 MET A C 1
ATOM 2157 O O . MET A 1 268 ? 19.526 -13.631 -41.351 1.00 81.75 268 MET A O 1
ATOM 2161 N N . VAL A 1 269 ? 21.356 -14.696 -40.554 1.00 86.88 269 VAL A N 1
ATOM 2162 C CA . VAL A 1 269 ? 22.344 -13.684 -40.928 1.00 86.88 269 VAL A CA 1
ATOM 2163 C C . VAL A 1 269 ? 23.172 -14.225 -42.087 1.00 86.88 269 VAL A C 1
ATOM 2165 O O . VAL A 1 269 ? 23.802 -15.277 -41.998 1.00 86.88 269 VAL A O 1
ATOM 2168 N N . TYR A 1 270 ? 23.165 -13.490 -43.187 1.00 88.25 270 TYR A N 1
ATOM 2169 C CA . TYR A 1 270 ? 23.928 -13.770 -44.387 1.00 88.25 270 TYR A CA 1
ATOM 2170 C C . TYR A 1 270 ? 25.286 -13.078 -44.288 1.00 88.25 270 TYR A C 1
ATOM 2172 O O . TYR A 1 270 ? 25.425 -11.899 -44.619 1.00 88.25 270 TYR A O 1
ATOM 2180 N N . ASN A 1 271 ? 26.283 -13.818 -43.804 1.00 87.88 271 ASN A N 1
ATOM 2181 C CA . ASN A 1 271 ? 27.658 -13.333 -43.670 1.00 87.88 271 ASN A CA 1
ATOM 2182 C C . ASN A 1 271 ? 28.465 -13.421 -44.972 1.00 87.88 271 ASN A C 1
ATOM 2184 O O . ASN A 1 271 ? 29.373 -12.620 -45.165 1.00 87.88 271 ASN A O 1
ATOM 2188 N N . TYR A 1 272 ? 28.111 -14.335 -45.880 1.00 87.19 272 TYR A N 1
ATOM 2189 C CA . TYR A 1 272 ? 28.812 -14.557 -47.147 1.00 87.19 272 TYR A CA 1
ATOM 2190 C C . TYR A 1 272 ? 27.818 -14.834 -48.278 1.00 87.19 272 TYR A C 1
ATOM 2192 O O . TYR A 1 272 ? 26.742 -15.378 -48.032 1.00 87.19 272 TYR A O 1
ATOM 2200 N N . ILE A 1 273 ? 28.190 -14.501 -49.518 1.00 87.56 273 ILE A N 1
ATOM 2201 C CA . ILE A 1 273 ? 27.437 -14.893 -50.719 1.00 87.56 273 ILE A CA 1
ATOM 2202 C C . ILE A 1 273 ? 27.753 -16.363 -51.018 1.00 87.56 273 ILE A C 1
ATOM 2204 O O . ILE A 1 273 ? 28.718 -16.685 -51.707 1.00 87.56 273 ILE A O 1
ATOM 2208 N N . ASP A 1 274 ? 26.968 -17.264 -50.437 1.00 87.25 274 ASP A N 1
ATOM 2209 C CA . ASP A 1 274 ? 27.084 -18.708 -50.616 1.00 87.25 274 ASP A CA 1
ATOM 2210 C C . ASP A 1 274 ? 25.773 -19.317 -51.148 1.00 87.25 274 ASP A C 1
ATOM 2212 O O . ASP A 1 274 ? 24.849 -18.620 -51.564 1.00 87.25 274 ASP A O 1
ATOM 2216 N N . LYS A 1 275 ? 25.673 -20.650 -51.125 1.00 87.75 275 LYS A N 1
ATOM 2217 C CA . LYS A 1 275 ? 24.480 -21.383 -51.580 1.00 87.75 275 LYS A CA 1
ATOM 2218 C C . LYS A 1 275 ? 23.192 -21.060 -50.805 1.00 87.75 275 LYS A C 1
ATOM 2220 O O . LYS A 1 275 ? 22.116 -21.406 -51.286 1.00 87.75 275 LYS A O 1
ATOM 2225 N N . ASN A 1 276 ? 23.295 -20.492 -49.603 1.00 85.06 276 ASN A N 1
ATOM 2226 C CA . ASN A 1 276 ? 22.154 -20.117 -48.775 1.00 85.06 276 ASN A CA 1
ATOM 2227 C C . ASN A 1 276 ? 21.745 -18.654 -49.007 1.00 85.06 276 ASN A C 1
ATOM 2229 O O . ASN A 1 276 ? 20.682 -18.259 -48.539 1.00 85.06 276 ASN A O 1
ATOM 2233 N N . PHE A 1 277 ? 22.549 -17.858 -49.723 1.00 89.12 277 PHE A N 1
ATOM 2234 C CA . PHE A 1 277 ? 22.243 -16.459 -50.015 1.00 89.12 277 PHE A CA 1
ATOM 2235 C C . PHE A 1 277 ? 21.045 -16.338 -50.979 1.00 89.12 277 PHE A C 1
ATOM 2237 O O . PHE A 1 277 ? 20.946 -17.124 -51.928 1.00 89.12 277 PHE A O 1
ATOM 2244 N N . PRO A 1 278 ? 20.132 -15.361 -50.805 1.00 89.56 278 PRO A N 1
ATOM 2245 C CA . PRO A 1 278 ? 18.976 -15.226 -51.683 1.00 89.56 278 PRO A CA 1
ATOM 2246 C C . PRO A 1 278 ? 19.412 -14.910 -53.117 1.00 89.56 278 PRO A C 1
ATOM 2248 O O . PRO A 1 278 ? 19.911 -13.821 -53.404 1.00 89.56 278 PRO A O 1
ATOM 2251 N N . SER A 1 279 ? 19.201 -15.857 -54.034 1.00 90.19 279 SER A N 1
ATOM 2252 C CA . SER A 1 279 ? 19.719 -15.787 -55.410 1.00 90.19 279 SER A CA 1
ATOM 2253 C C . SER A 1 279 ? 19.268 -14.543 -56.174 1.00 90.19 279 SER A C 1
ATOM 2255 O O . SER A 1 279 ? 20.032 -13.986 -56.957 1.00 90.19 279 SER A O 1
ATOM 2257 N N . TYR A 1 280 ? 18.055 -14.061 -55.898 1.00 88.12 280 TYR A N 1
ATOM 2258 C CA . TYR A 1 280 ? 17.502 -12.852 -56.508 1.00 88.12 280 TYR A CA 1
ATOM 2259 C C . TYR A 1 280 ? 18.278 -11.574 -56.147 1.00 88.12 280 TYR A C 1
ATOM 2261 O O . TYR A 1 280 ? 18.134 -10.564 -56.833 1.00 88.12 280 TYR A O 1
ATOM 2269 N N . ALA A 1 281 ? 19.049 -11.586 -55.056 1.00 91.06 281 ALA A N 1
ATOM 2270 C CA . ALA A 1 281 ? 19.763 -10.422 -54.542 1.00 91.06 281 ALA A CA 1
ATOM 2271 C C . ALA A 1 281 ? 21.266 -10.438 -54.849 1.00 91.06 281 ALA A C 1
ATOM 2273 O O . ALA A 1 281 ? 21.910 -9.407 -54.665 1.00 91.06 281 ALA A O 1
ATOM 2274 N N . ILE A 1 282 ? 21.821 -11.568 -55.312 1.00 91.94 282 ILE A N 1
ATOM 2275 C CA . ILE A 1 282 ? 23.272 -11.763 -55.484 1.00 91.94 282 ILE A CA 1
ATOM 2276 C C . ILE A 1 282 ? 23.882 -10.642 -56.328 1.00 91.94 282 ILE A C 1
ATOM 2278 O O . ILE A 1 282 ? 24.737 -9.915 -55.832 1.00 91.94 282 ILE A O 1
ATOM 2282 N N . GLY A 1 283 ? 23.371 -10.412 -57.543 1.00 90.44 283 GLY A N 1
ATOM 2283 C CA . GLY A 1 283 ? 23.936 -9.392 -58.432 1.00 90.44 283 GLY A CA 1
ATOM 2284 C C . GLY A 1 283 ? 23.849 -7.966 -57.881 1.00 90.44 283 GLY A C 1
ATOM 2285 O O . GLY A 1 283 ? 24.740 -7.156 -58.121 1.00 90.44 283 GLY A O 1
ATOM 2286 N N . THR A 1 284 ? 22.800 -7.643 -57.114 1.00 91.56 284 THR A N 1
ATOM 2287 C CA . THR A 1 284 ? 22.697 -6.341 -56.441 1.00 91.56 284 THR A CA 1
ATOM 2288 C C . THR A 1 284 ? 23.762 -6.217 -55.353 1.00 91.56 284 THR A C 1
ATOM 2290 O O . THR A 1 284 ? 24.435 -5.196 -55.279 1.00 91.56 284 THR A O 1
ATOM 2293 N N . ILE A 1 285 ? 23.939 -7.240 -54.515 1.00 91.81 285 ILE A N 1
ATOM 2294 C CA . ILE A 1 285 ? 24.886 -7.204 -53.394 1.00 91.81 285 ILE A CA 1
ATOM 2295 C C . ILE A 1 285 ? 26.338 -7.200 -53.884 1.00 91.81 285 ILE A C 1
ATOM 2297 O O . ILE A 1 285 ? 27.115 -6.376 -53.405 1.00 91.81 285 ILE A O 1
ATOM 2301 N N . GLU A 1 286 ? 26.688 -8.025 -54.875 1.00 91.00 286 GLU A N 1
ATOM 2302 C CA . GLU A 1 286 ? 28.012 -8.017 -55.520 1.00 91.00 286 GLU A CA 1
ATOM 2303 C C . GLU A 1 286 ? 28.343 -6.634 -56.091 1.00 91.00 286 GLU A C 1
ATOM 2305 O O . GLU A 1 286 ? 29.393 -6.074 -55.781 1.00 91.00 286 GLU A O 1
ATOM 2310 N N . TYR A 1 287 ? 27.404 -6.021 -56.824 1.00 90.81 287 TYR A N 1
ATOM 2311 C CA . TYR A 1 287 ? 27.588 -4.671 -57.358 1.00 90.81 287 TYR A CA 1
ATOM 2312 C C . TYR A 1 287 ? 27.884 -3.647 -56.256 1.00 90.81 287 TYR A C 1
ATOM 2314 O O . TYR A 1 287 ? 28.748 -2.785 -56.423 1.00 90.81 287 TYR A O 1
ATOM 2322 N N . LEU A 1 288 ? 27.173 -3.713 -55.127 1.00 90.69 288 LEU A N 1
ATOM 2323 C CA . LEU A 1 288 ? 27.376 -2.766 -54.031 1.00 90.69 288 LEU A CA 1
ATOM 2324 C C . LEU A 1 288 ? 28.703 -2.982 -53.301 1.00 90.69 288 LEU A C 1
ATOM 2326 O O . LEU A 1 288 ? 29.287 -1.995 -52.854 1.00 90.69 288 LEU A O 1
ATOM 2330 N N . ILE A 1 289 ? 29.187 -4.222 -53.204 1.00 88.25 289 ILE A N 1
ATOM 2331 C CA . ILE A 1 289 ? 30.522 -4.532 -52.675 1.00 88.25 289 ILE A CA 1
ATOM 2332 C C . ILE A 1 289 ? 31.593 -3.964 -53.618 1.00 88.25 289 ILE A C 1
ATOM 2334 O O . ILE A 1 289 ? 32.431 -3.175 -53.181 1.00 88.25 289 ILE A O 1
ATOM 2338 N N . ASP A 1 290 ? 31.519 -4.279 -54.914 1.00 88.81 290 ASP A N 1
ATOM 2339 C CA . ASP A 1 290 ? 32.517 -3.877 -55.919 1.00 88.81 290 ASP A CA 1
ATOM 2340 C C . ASP A 1 290 ? 32.633 -2.355 -56.075 1.00 88.81 290 ASP A C 1
ATOM 2342 O O . ASP A 1 290 ? 33.716 -1.819 -56.315 1.00 88.81 290 ASP A O 1
ATOM 2346 N N . ASN A 1 291 ? 31.515 -1.641 -55.916 1.00 87.12 291 ASN A N 1
ATOM 2347 C CA . ASN A 1 291 ? 31.458 -0.182 -56.019 1.00 87.12 291 ASN A CA 1
ATOM 2348 C C . ASN A 1 291 ? 31.616 0.530 -54.663 1.00 87.12 291 ASN A C 1
ATOM 2350 O O . ASN A 1 291 ? 31.508 1.755 -54.598 1.00 87.12 291 ASN A O 1
ATOM 2354 N N . GLY A 1 292 ? 31.865 -0.206 -53.575 1.00 83.94 292 GLY A N 1
ATOM 2355 C CA . GLY A 1 292 ? 32.110 0.357 -52.243 1.00 83.94 292 GLY A CA 1
ATOM 2356 C C . GLY A 1 292 ? 30.885 0.973 -51.555 1.00 83.94 292 GLY A C 1
ATOM 2357 O O . GLY A 1 292 ? 31.042 1.706 -50.579 1.00 83.94 292 GLY A O 1
ATOM 2358 N N . PHE A 1 293 ? 29.668 0.692 -52.034 1.00 81.31 293 PHE A N 1
ATOM 2359 C CA . PHE A 1 293 ? 28.416 1.104 -51.383 1.00 81.31 293 PHE A CA 1
ATOM 2360 C C . PHE A 1 293 ? 28.088 0.257 -50.151 1.00 81.31 293 PHE A C 1
ATOM 2362 O O . PHE A 1 293 ? 27.438 0.747 -49.227 1.00 81.31 293 PHE A O 1
ATOM 2369 N N . LEU A 1 294 ? 28.519 -1.004 -50.139 1.00 79.56 294 LEU A N 1
ATOM 2370 C CA . LEU A 1 294 ? 28.363 -1.909 -49.008 1.00 79.56 294 LEU A CA 1
ATOM 2371 C C . LEU A 1 294 ? 29.744 -2.192 -48.418 1.00 79.56 294 LEU A C 1
ATOM 2373 O O . LEU A 1 294 ? 30.556 -2.902 -49.003 1.00 79.56 294 LEU A O 1
ATOM 2377 N N . ILE A 1 295 ? 30.023 -1.586 -47.267 1.00 66.75 295 ILE A N 1
ATOM 2378 C CA . ILE A 1 295 ? 31.282 -1.775 -46.548 1.00 66.75 295 ILE A CA 1
ATOM 2379 C C . ILE A 1 295 ? 31.127 -3.025 -45.675 1.00 66.75 295 ILE A C 1
ATOM 2381 O O . ILE A 1 295 ? 30.234 -3.071 -44.828 1.00 66.75 295 ILE A O 1
ATOM 2385 N N . LEU A 1 296 ? 31.984 -4.031 -45.885 1.00 64.56 296 LEU A N 1
ATOM 2386 C CA . LEU A 1 296 ? 32.111 -5.188 -44.989 1.00 64.56 296 LEU A CA 1
ATOM 2387 C C . LEU A 1 296 ? 32.383 -4.673 -43.573 1.00 64.56 296 LEU A C 1
ATOM 2389 O O . LEU A 1 296 ? 33.157 -3.722 -43.418 1.00 64.56 296 LEU A O 1
ATOM 2393 N N . LYS A 1 297 ? 31.732 -5.234 -42.543 1.00 55.03 297 LYS A N 1
ATOM 2394 C CA . LYS A 1 297 ? 31.970 -4.767 -41.168 1.00 55.03 297 LYS A CA 1
ATOM 2395 C C . LYS A 1 297 ? 33.477 -4.790 -40.901 1.00 55.03 297 LYS A C 1
ATOM 2397 O O . LYS A 1 297 ? 34.139 -5.774 -41.191 1.00 55.03 297 LYS A O 1
ATOM 2402 N N . GLY A 1 298 ? 34.000 -3.665 -40.410 1.00 47.66 298 GLY A N 1
ATOM 2403 C CA . GLY A 1 298 ? 35.430 -3.392 -40.251 1.00 47.66 298 GLY A CA 1
ATOM 2404 C C . GLY A 1 298 ? 36.117 -4.163 -39.123 1.00 47.66 298 GLY A C 1
ATOM 2405 O O . GLY A 1 298 ? 36.900 -3.570 -38.383 1.00 47.66 298 GLY A O 1
ATOM 2406 N N . ASP A 1 299 ? 35.817 -5.447 -38.970 1.00 53.41 299 ASP A N 1
ATOM 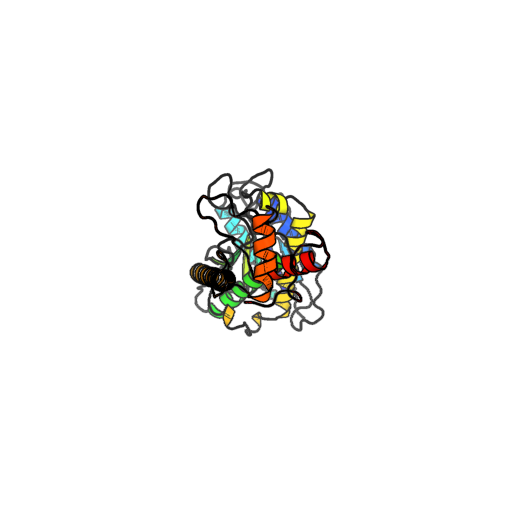2407 C CA . ASP A 1 299 ? 36.744 -6.402 -38.381 1.00 53.41 299 ASP A CA 1
ATOM 2408 C C . ASP A 1 299 ? 37.395 -7.214 -39.514 1.00 53.41 299 ASP A C 1
ATOM 2410 O O . ASP A 1 299 ? 36.900 -7.275 -40.640 1.00 53.41 299 ASP A O 1
ATOM 2414 N N . ASP A 1 300 ? 38.554 -7.809 -39.249 1.00 56.66 300 ASP A N 1
ATOM 2415 C CA . ASP A 1 300 ? 39.343 -8.539 -40.252 1.00 56.66 300 ASP A CA 1
ATOM 2416 C C . ASP A 1 300 ? 38.642 -9.827 -40.773 1.00 56.66 300 ASP A C 1
ATOM 2418 O O . ASP A 1 300 ? 39.285 -10.668 -41.404 1.00 56.66 300 ASP A O 1
ATOM 2422 N N . SER A 1 301 ? 37.342 -10.022 -40.496 1.00 68.62 301 SER A N 1
ATOM 2423 C CA . SER A 1 301 ? 36.575 -11.236 -40.813 1.00 68.62 301 SER A CA 1
ATOM 2424 C C . SER A 1 301 ? 35.926 -11.236 -42.205 1.00 68.62 301 SER A C 1
ATOM 2426 O O . SER A 1 301 ? 35.623 -12.308 -42.736 1.00 68.62 301 SER A O 1
ATOM 2428 N N . GLY A 1 302 ? 35.725 -10.061 -42.815 1.00 72.75 302 GLY A N 1
ATOM 2429 C CA . GLY A 1 302 ? 35.127 -9.936 -44.151 1.00 72.75 302 GLY A CA 1
ATOM 2430 C C . GLY A 1 302 ? 33.645 -10.334 -44.240 1.00 72.75 302 GLY A C 1
ATOM 2431 O O . GLY A 1 302 ? 33.176 -10.660 -45.330 1.00 72.75 302 GLY A O 1
ATOM 2432 N N . GLU A 1 303 ? 32.908 -10.332 -43.125 1.00 84.81 303 GLU A N 1
ATOM 2433 C CA . GLU A 1 303 ? 31.491 -10.712 -43.074 1.00 84.81 303 GLU A CA 1
ATOM 2434 C C . GLU A 1 303 ? 30.530 -9.575 -43.484 1.00 84.81 303 GLU A C 1
ATOM 2436 O O . GLU A 1 303 ? 30.708 -8.401 -43.140 1.00 84.81 303 GLU A O 1
ATOM 2441 N N . LEU A 1 304 ? 29.454 -9.943 -44.192 1.00 86.31 304 LEU A N 1
ATOM 2442 C CA . LEU A 1 304 ? 28.390 -9.037 -44.645 1.00 86.31 304 LEU A CA 1
ATOM 2443 C C . LEU A 1 304 ? 27.395 -8.661 -43.534 1.00 86.31 304 LEU A C 1
ATOM 2445 O O . LEU A 1 304 ? 26.892 -7.537 -43.516 1.00 86.31 304 LEU A O 1
ATOM 2449 N N . GLY A 1 305 ? 27.088 -9.583 -42.615 1.00 86.56 305 GLY A N 1
ATOM 2450 C CA . GLY A 1 305 ? 26.161 -9.346 -41.505 1.00 86.56 305 GLY A CA 1
ATOM 2451 C C . GLY A 1 305 ? 24.743 -8.934 -41.925 1.00 86.56 305 GLY A C 1
ATOM 2452 O O . GLY A 1 305 ? 24.096 -8.174 -41.201 1.00 86.56 305 GLY A O 1
ATOM 2453 N N . LEU A 1 306 ? 24.268 -9.371 -43.097 1.00 88.88 306 LEU A N 1
ATOM 2454 C CA . LEU A 1 306 ? 22.979 -8.939 -43.646 1.00 88.88 306 LEU A CA 1
ATOM 2455 C C . LEU A 1 306 ? 21.838 -9.823 -43.150 1.00 88.88 306 LEU A C 1
ATOM 2457 O O . LEU A 1 306 ? 21.951 -11.039 -43.131 1.00 88.88 306 LEU A O 1
ATOM 2461 N N . THR A 1 307 ? 20.703 -9.223 -42.808 1.00 89.25 307 THR A N 1
ATOM 2462 C CA . THR A 1 307 ? 19.448 -9.961 -42.583 1.00 89.25 307 THR A CA 1
ATOM 2463 C C . THR A 1 307 ? 18.597 -9.966 -43.852 1.00 89.25 307 THR A C 1
ATOM 2465 O O . THR A 1 307 ? 18.803 -9.140 -44.745 1.00 89.25 307 THR A O 1
ATOM 2468 N N . ASP A 1 308 ? 17.608 -10.861 -43.938 1.00 88.56 308 ASP A N 1
ATOM 2469 C CA . ASP A 1 308 ? 16.694 -10.928 -45.092 1.00 88.56 308 ASP A CA 1
ATOM 2470 C C . ASP A 1 308 ? 15.993 -9.584 -45.360 1.00 88.56 308 ASP A C 1
ATOM 2472 O O . ASP A 1 308 ? 15.921 -9.127 -46.500 1.00 88.56 308 ASP A O 1
ATOM 2476 N N . ASP A 1 309 ? 15.565 -8.887 -44.303 1.00 89.88 309 ASP A N 1
ATOM 2477 C CA . ASP A 1 309 ? 14.937 -7.567 -44.414 1.00 89.88 309 ASP A CA 1
ATOM 2478 C C . ASP A 1 309 ? 15.901 -6.503 -44.947 1.00 89.88 309 ASP A C 1
ATOM 2480 O O . ASP A 1 309 ? 15.511 -5.688 -45.786 1.00 89.88 309 ASP A O 1
ATOM 2484 N N . MET A 1 310 ? 17.171 -6.527 -44.527 1.00 90.69 310 MET A N 1
ATOM 2485 C CA . MET A 1 310 ? 18.194 -5.634 -45.083 1.00 90.69 310 MET A CA 1
ATOM 2486 C C . MET A 1 310 ? 18.409 -5.913 -46.571 1.00 90.69 310 MET A C 1
ATOM 2488 O O . MET A 1 310 ? 18.449 -4.977 -47.368 1.00 90.69 310 MET A O 1
ATOM 2492 N N . ILE A 1 311 ? 18.480 -7.188 -46.967 1.00 91.31 311 ILE A N 1
ATOM 2493 C CA . ILE A 1 311 ? 18.611 -7.589 -48.374 1.00 91.31 311 ILE A CA 1
ATOM 2494 C C . ILE A 1 311 ? 17.408 -7.097 -49.188 1.00 91.31 311 ILE A C 1
ATOM 2496 O O . ILE A 1 311 ? 17.582 -6.522 -50.267 1.00 91.31 311 ILE A O 1
ATOM 2500 N N . ARG A 1 312 ? 16.182 -7.252 -48.673 1.00 90.62 312 ARG A N 1
ATOM 2501 C CA . ARG A 1 312 ? 14.960 -6.742 -49.319 1.00 90.62 312 ARG A CA 1
ATOM 2502 C C . ARG A 1 312 ? 14.981 -5.223 -49.466 1.00 90.62 312 ARG A C 1
ATOM 2504 O O . ARG A 1 312 ? 14.671 -4.723 -50.546 1.00 90.62 312 ARG A O 1
ATOM 2511 N N . GLN A 1 313 ? 15.368 -4.491 -48.423 1.00 93.00 313 GLN A N 1
ATOM 2512 C CA . GLN A 1 313 ? 15.476 -3.029 -48.459 1.00 93.00 313 GLN A CA 1
ATOM 2513 C C . GLN A 1 313 ? 16.512 -2.564 -49.486 1.00 93.00 313 GLN A C 1
ATOM 2515 O O . GLN A 1 313 ? 16.209 -1.703 -50.312 1.00 93.00 313 GLN A O 1
ATOM 2520 N N . ILE A 1 314 ? 17.693 -3.186 -49.501 1.00 92.56 314 ILE A N 1
ATOM 2521 C CA . ILE A 1 314 ? 18.739 -2.922 -50.495 1.00 92.56 314 ILE A CA 1
ATOM 2522 C C . ILE A 1 314 ? 18.199 -3.133 -51.915 1.00 92.56 314 ILE A C 1
ATOM 2524 O O . ILE A 1 314 ? 18.365 -2.272 -52.780 1.00 92.56 314 ILE A O 1
ATOM 2528 N N . CYS A 1 315 ? 17.482 -4.232 -52.152 1.00 90.19 315 CYS A N 1
ATOM 2529 C CA . CYS A 1 315 ? 16.881 -4.515 -53.454 1.00 90.19 315 CYS A CA 1
ATOM 2530 C C . CYS A 1 315 ? 15.808 -3.485 -53.853 1.00 90.19 315 CYS A C 1
ATOM 2532 O O . CYS A 1 315 ? 15.712 -3.120 -55.027 1.00 90.19 315 CYS A O 1
ATOM 2534 N N . ILE A 1 316 ? 15.009 -2.987 -52.903 1.00 91.56 316 ILE A N 1
ATOM 2535 C CA . ILE A 1 316 ? 14.037 -1.905 -53.140 1.00 91.56 316 ILE A CA 1
ATOM 2536 C C . ILE A 1 316 ? 14.762 -0.612 -53.535 1.00 91.56 316 ILE A C 1
ATOM 2538 O O . ILE A 1 316 ? 14.353 0.052 -54.489 1.00 91.56 316 ILE A O 1
ATOM 2542 N N . PHE A 1 317 ? 15.861 -0.269 -52.861 1.00 91.75 317 PHE A N 1
ATOM 2543 C CA . PHE A 1 317 ? 16.660 0.915 -53.190 1.00 91.75 317 PHE A CA 1
ATOM 2544 C C . PHE A 1 317 ? 17.338 0.807 -54.559 1.00 91.75 317 PHE A C 1
ATOM 2546 O O . PHE A 1 317 ? 17.339 1.780 -55.315 1.00 91.75 317 PHE A O 1
ATOM 2553 N N . ALA A 1 318 ? 17.834 -0.377 -54.925 1.00 89.25 318 ALA A N 1
ATOM 2554 C CA . ALA A 1 318 ? 18.358 -0.637 -56.265 1.00 89.25 318 ALA A CA 1
ATOM 2555 C C . ALA A 1 318 ? 17.280 -0.425 -57.339 1.00 89.25 318 ALA A C 1
ATOM 2557 O O . ALA A 1 318 ? 17.509 0.291 -58.312 1.00 89.25 318 ALA A O 1
ATOM 2558 N N . ARG A 1 319 ? 16.063 -0.946 -57.124 1.00 86.81 319 ARG A N 1
ATOM 2559 C CA . ARG A 1 319 ? 14.912 -0.723 -58.024 1.00 86.81 319 ARG A CA 1
ATOM 2560 C C . ARG A 1 319 ? 14.518 0.748 -58.139 1.00 86.81 319 ARG A C 1
ATOM 2562 O O . ARG A 1 319 ? 14.118 1.191 -59.210 1.00 86.81 319 ARG A O 1
ATOM 2569 N N . ALA A 1 320 ? 14.644 1.508 -57.056 1.00 89.31 320 ALA A N 1
ATOM 2570 C CA . ALA A 1 320 ? 14.403 2.947 -57.052 1.00 89.31 320 ALA A CA 1
ATOM 2571 C C . ALA A 1 320 ? 15.525 3.759 -57.738 1.00 89.31 320 ALA A C 1
ATOM 2573 O O . ALA A 1 320 ? 15.403 4.976 -57.865 1.00 89.31 320 ALA A O 1
ATOM 2574 N N . GLY A 1 321 ? 16.606 3.108 -58.187 1.00 90.19 321 GLY A N 1
ATOM 2575 C CA . GLY A 1 321 ? 17.724 3.740 -58.888 1.00 90.19 321 GLY A CA 1
ATOM 2576 C C . GLY A 1 321 ? 18.718 4.460 -57.975 1.00 90.19 321 GLY A C 1
ATOM 2577 O O . GLY A 1 321 ? 19.525 5.247 -58.467 1.00 90.19 321 GLY A O 1
ATOM 2578 N N . ILE A 1 322 ? 18.680 4.202 -56.662 1.00 91.38 322 ILE A N 1
ATOM 2579 C CA . ILE A 1 322 ? 19.526 4.882 -55.665 1.00 91.38 322 ILE A CA 1
ATOM 2580 C C . ILE A 1 322 ? 21.020 4.631 -55.913 1.00 91.38 322 ILE A C 1
ATOM 2582 O O . ILE A 1 322 ? 21.831 5.532 -55.723 1.00 91.38 322 ILE A O 1
ATOM 2586 N N . PHE A 1 323 ? 21.379 3.436 -56.387 1.00 88.69 323 PHE A N 1
ATOM 2587 C CA . PHE A 1 323 ? 22.770 3.020 -56.606 1.00 88.69 323 PHE A CA 1
ATOM 2588 C C . PHE A 1 323 ? 23.243 3.186 -58.057 1.00 88.69 323 PHE A C 1
ATOM 2590 O O . PHE A 1 323 ? 24.260 2.624 -58.449 1.00 88.69 323 PHE A O 1
ATOM 2597 N N . GLY A 1 324 ? 22.511 3.960 -58.863 1.00 86.81 324 GLY A N 1
ATOM 2598 C CA . GLY A 1 324 ? 22.819 4.172 -60.275 1.00 86.81 324 GLY A CA 1
ATOM 2599 C C . GLY A 1 324 ? 22.092 3.206 -61.212 1.00 86.81 324 GLY A C 1
ATOM 2600 O O . GLY A 1 324 ? 21.550 2.180 -60.806 1.00 86.81 324 GLY A O 1
ATOM 2601 N N . LYS A 1 325 ? 22.053 3.573 -62.498 1.00 82.81 325 LYS A N 1
ATOM 2602 C CA . LYS A 1 325 ? 21.293 2.852 -63.537 1.00 82.81 325 LYS A CA 1
ATOM 2603 C C . LYS A 1 325 ? 21.878 1.484 -63.888 1.00 82.81 325 LYS A C 1
ATOM 2605 O O . LYS A 1 325 ? 21.150 0.647 -64.409 1.00 82.81 325 LYS A O 1
ATOM 2610 N N . ASP A 1 326 ? 23.160 1.287 -63.600 1.00 85.94 326 ASP A N 1
ATOM 2611 C CA . ASP A 1 326 ? 23.895 0.060 -63.904 1.00 85.94 326 ASP A CA 1
ATOM 2612 C C . ASP A 1 326 ? 23.807 -0.972 -62.766 1.00 85.94 326 ASP A C 1
ATOM 2614 O O . ASP A 1 326 ? 24.275 -2.098 -62.922 1.00 85.94 326 ASP A O 1
ATOM 2618 N N . CYS A 1 327 ? 23.200 -0.613 -61.626 1.00 86.81 327 CYS A N 1
ATOM 2619 C CA . CYS A 1 327 ? 23.003 -1.532 -60.511 1.00 86.81 327 CYS A CA 1
ATOM 2620 C C . CYS A 1 327 ? 21.979 -2.622 -60.893 1.00 86.81 327 CYS A C 1
ATOM 2622 O O . CYS A 1 327 ? 20.840 -2.291 -61.251 1.00 86.81 327 CYS A O 1
ATOM 2624 N N . PRO A 1 328 ? 22.333 -3.920 -60.806 1.00 87.81 328 PRO A N 1
ATOM 2625 C CA . PRO A 1 328 ? 21.400 -5.004 -61.082 1.00 87.81 328 PRO A CA 1
ATOM 2626 C C . PRO A 1 328 ? 20.215 -4.971 -60.118 1.00 87.81 328 PRO A C 1
ATOM 2628 O O . PRO A 1 328 ? 20.368 -4.693 -58.928 1.00 87.81 328 PRO A O 1
ATOM 2631 N N . THR A 1 329 ? 19.028 -5.306 -60.619 1.00 83.44 329 THR A N 1
ATOM 2632 C CA . THR A 1 329 ? 17.822 -5.472 -59.800 1.00 83.44 329 THR A CA 1
ATOM 2633 C C . THR A 1 329 ? 17.344 -6.923 -59.868 1.00 83.44 329 THR A C 1
ATOM 2635 O O . THR A 1 329 ? 17.639 -7.605 -60.853 1.00 83.44 329 THR A O 1
ATOM 2638 N N . PRO A 1 330 ? 16.560 -7.404 -58.884 1.00 75.69 330 PRO A N 1
ATOM 2639 C CA . PRO A 1 330 ? 16.101 -8.796 -58.849 1.00 75.69 330 PRO A CA 1
ATOM 2640 C C . PRO A 1 330 ? 15.326 -9.282 -60.085 1.00 75.69 330 PRO A C 1
ATOM 2642 O O . PRO A 1 330 ? 15.216 -10.480 -60.302 1.00 75.69 330 PRO A O 1
ATOM 2645 N N . GLU A 1 331 ? 14.762 -8.374 -60.887 1.00 67.38 331 GLU A N 1
ATOM 2646 C CA . GLU A 1 331 ? 14.028 -8.704 -62.124 1.00 67.38 331 GLU A CA 1
ATOM 2647 C C . GLU A 1 331 ? 14.949 -8.836 -63.345 1.00 67.38 331 GLU A C 1
ATOM 2649 O O . GLU A 1 331 ? 14.569 -9.447 -64.340 1.00 67.38 331 GLU A O 1
ATOM 2654 N N . ASN A 1 332 ? 16.169 -8.304 -63.250 1.00 58.03 332 ASN A N 1
ATOM 2655 C CA . ASN A 1 332 ? 17.173 -8.311 -64.311 1.00 58.03 332 ASN A CA 1
ATOM 2656 C C . ASN A 1 332 ? 18.286 -9.348 -64.070 1.00 58.03 332 ASN A C 1
ATOM 2658 O O . ASN A 1 332 ? 19.211 -9.437 -64.876 1.00 58.03 332 ASN A O 1
ATOM 2662 N N . TYR A 1 333 ? 18.223 -10.116 -62.975 1.00 53.12 333 TYR A N 1
ATOM 2663 C CA . TYR A 1 333 ? 19.220 -11.131 -62.636 1.00 53.12 333 TYR A CA 1
ATOM 2664 C C . TYR A 1 333 ? 18.724 -12.530 -63.023 1.00 53.12 333 TYR A C 1
ATOM 2666 O O . TYR A 1 333 ? 17.820 -13.083 -62.398 1.00 53.12 333 TYR A O 1
ATOM 2674 N N . ILE A 1 334 ? 19.325 -13.104 -64.067 1.00 50.09 334 ILE A N 1
ATOM 2675 C CA . ILE A 1 334 ? 19.181 -14.519 -64.423 1.00 50.09 334 ILE A CA 1
ATOM 2676 C C . ILE A 1 334 ? 20.436 -15.217 -63.877 1.00 50.09 334 ILE A C 1
ATOM 2678 O O . ILE A 1 334 ? 21.523 -14.906 -64.367 1.00 50.09 334 ILE A O 1
ATOM 2682 N N . PRO A 1 335 ? 20.329 -16.107 -62.871 1.00 49.41 335 PRO A N 1
ATOM 2683 C CA . PRO A 1 335 ? 21.484 -16.857 -62.385 1.00 49.41 335 PRO A CA 1
ATOM 2684 C C . PRO A 1 335 ? 22.048 -17.704 -63.533 1.00 49.41 335 PRO A C 1
ATOM 2686 O O . PRO A 1 335 ? 21.276 -18.379 -64.221 1.00 49.41 335 PRO A O 1
ATOM 2689 N N . LEU A 1 336 ? 23.363 -17.638 -63.757 1.00 47.00 336 LEU A N 1
ATOM 2690 C CA . LEU A 1 336 ? 24.065 -18.530 -64.686 1.00 47.00 336 LEU A CA 1
ATOM 2691 C C . LEU A 1 336 ? 24.241 -19.930 -64.096 1.00 47.00 336 LEU A C 1
ATOM 2693 O O . LEU A 1 336 ? 24.553 -20.020 -62.887 1.00 47.00 336 LEU A O 1
#

Organism: NCBI:txid1981510

Sequence (336 aa):
MSVCRVYIDPLRDYSGNNAGASYFGVREQDMNWFVAKRVSETLDNYTFMNSQKYSSFETHLSRETKETTKSEDMWESLRIRLNESEKLWDDGGEQTPYYIYLGIGSEPSGNKETSTERGISCHYEKRNAPGIDNDTWNAWSYSLADTILNTVVKNTDMPEYKIPITLTRYLPINENEKIMCGVTAHVGRINNANDARLLYNEETRNAIADNIAEAIAYWVDQDYTSGNVPDKYKTPYTAIDNAKDRAKAVLAEIQKNEELLSEIESRMVYNYIDKNFPSYAIGTIEYLIDNGFLILKGDDSGELGLTDDMIRQICIFARAGIFGKDCPTPENYIPL

InterPro domains:
  IPR002508 N-acetylmuramoyl-L-alanine amidase, catalytic domain [PF01520] (15-217)